Protein AF-A0A355TW54-F1 (afdb_monomer_lite)

Sequence (332 aa):
MMNGQALDLFGAGRYTLETQNIPKIGKALSRATDGQTPFHCEVYFINKTEQMAIKWGTDSKVQFMEPTYNFPISIGASGEMSLRAEDSRRLLLKLVGTENFLDQENLTRYFRAFLMTKVKSYLAQVIREQKISIFEIDERLNEISSALLKMLQPDFADYGIALERFFITTIVKPDGEASYEKFKSLHFRQYADIAEAKLRQQTAVIDAETLAQRTVIESQAMATKRAKEGYTYQQERGFDVAQDVAQNEAVGQFTNMGVGFGTMAGVGGAVGGVVGSAVNNAFESVNNQPQQADDMAVFKAKIDKLTMMKEAGMLTDEEFNNLKTQLLASIL

Structure (mmCIF, N/CA/C/O backbone):
data_AF-A0A355TW54-F1
#
_entry.id   AF-A0A355TW54-F1
#
loop_
_atom_site.group_PDB
_atom_site.id
_atom_site.type_symbol
_atom_site.label_atom_id
_atom_site.label_alt_id
_atom_site.label_comp_id
_atom_site.label_asym_id
_atom_site.label_entity_id
_atom_site.label_seq_id
_atom_site.pdbx_PDB_ins_code
_atom_site.Cartn_x
_atom_site.Cartn_y
_atom_site.Cartn_z
_atom_site.occupancy
_atom_site.B_iso_or_equiv
_atom_site.auth_seq_id
_atom_site.auth_comp_id
_atom_site.auth_asym_id
_atom_site.auth_atom_id
_atom_site.pdbx_PDB_model_num
ATOM 1 N N . MET A 1 1 ? 27.202 0.292 -32.270 1.00 44.03 1 MET A N 1
ATOM 2 C CA . MET A 1 1 ? 26.351 -0.489 -33.221 1.00 44.03 1 MET A CA 1
ATOM 3 C C . MET A 1 1 ? 26.406 0.074 -34.652 1.00 44.03 1 MET A C 1
ATOM 5 O O . MET A 1 1 ? 25.951 1.191 -34.841 1.00 44.03 1 MET A O 1
ATOM 9 N N . MET A 1 2 ? 26.889 -0.660 -35.669 1.00 34.94 2 MET A N 1
ATOM 10 C CA . MET A 1 2 ? 26.844 -0.181 -37.077 1.00 34.94 2 MET A CA 1
ATOM 11 C C . MET A 1 2 ? 25.633 -0.689 -37.893 1.00 34.94 2 MET A C 1
ATOM 13 O O . MET A 1 2 ? 25.332 -0.110 -38.925 1.00 34.94 2 MET A O 1
ATOM 17 N N . ASN A 1 3 ? 24.883 -1.685 -37.389 1.00 44.22 3 ASN A N 1
ATOM 18 C CA . ASN A 1 3 ? 23.620 -2.178 -37.981 1.00 44.22 3 ASN A CA 1
ATOM 19 C C . ASN A 1 3 ? 22.458 -2.292 -36.959 1.00 44.22 3 ASN A C 1
ATOM 21 O O . ASN A 1 3 ? 21.464 -2.960 -37.225 1.00 44.22 3 ASN A O 1
ATOM 25 N N . GLY A 1 4 ? 22.586 -1.697 -35.765 1.00 52.38 4 GLY A N 1
ATOM 26 C CA . GLY A 1 4 ? 21.508 -1.626 -34.758 1.00 52.38 4 GLY A CA 1
ATOM 27 C C . GLY A 1 4 ? 21.033 -2.950 -34.127 1.00 52.38 4 GLY A C 1
ATOM 28 O O . GLY A 1 4 ? 20.044 -2.944 -33.402 1.00 52.38 4 GLY A O 1
ATOM 29 N N . GLN A 1 5 ? 21.695 -4.083 -34.385 1.00 58.78 5 GLN A N 1
ATOM 30 C CA . GLN A 1 5 ? 21.277 -5.399 -33.883 1.00 58.78 5 GLN A CA 1
ATOM 31 C C . GLN A 1 5 ? 22.215 -5.912 -32.782 1.00 58.78 5 GLN A C 1
ATOM 33 O O . GLN A 1 5 ? 23.436 -5.915 -32.943 1.00 58.78 5 GLN A O 1
ATOM 38 N N . ALA A 1 6 ? 21.641 -6.374 -31.666 1.00 62.34 6 ALA A N 1
ATOM 39 C CA . ALA A 1 6 ? 22.373 -7.061 -30.603 1.00 62.34 6 ALA A CA 1
ATOM 40 C C . ALA A 1 6 ? 22.702 -8.495 -31.049 1.00 62.34 6 ALA A C 1
ATOM 42 O O . ALA A 1 6 ? 21.845 -9.375 -30.947 1.00 62.34 6 ALA A O 1
ATOM 43 N N . LEU A 1 7 ? 23.921 -8.707 -31.553 1.00 62.59 7 LEU A N 1
ATOM 44 C CA . LEU A 1 7 ? 24.323 -9.943 -32.233 1.00 62.59 7 LEU A CA 1
ATOM 45 C C . LEU A 1 7 ? 24.290 -11.165 -31.296 1.00 62.59 7 LEU A C 1
ATOM 47 O O . LEU A 1 7 ? 23.535 -12.098 -31.551 1.00 62.59 7 LEU A O 1
ATOM 51 N N . ASP A 1 8 ? 24.978 -11.099 -30.151 1.00 67.00 8 ASP A N 1
ATOM 52 C CA . ASP A 1 8 ? 25.179 -12.254 -29.267 1.00 67.00 8 ASP A CA 1
ATOM 53 C C . ASP A 1 8 ? 24.867 -11.941 -27.796 1.00 67.00 8 ASP A C 1
ATOM 55 O O . ASP A 1 8 ? 25.122 -10.840 -27.305 1.00 67.00 8 ASP A O 1
ATOM 59 N N . LEU A 1 9 ? 24.301 -12.923 -27.084 1.00 71.81 9 LEU A N 1
ATOM 60 C CA . LEU A 1 9 ? 24.101 -12.892 -25.634 1.00 71.81 9 LEU A CA 1
ATOM 61 C C . LEU A 1 9 ? 24.886 -14.047 -25.016 1.00 71.81 9 LEU A C 1
ATOM 63 O O . LEU A 1 9 ? 24.563 -15.215 -25.226 1.00 71.81 9 LEU A O 1
ATOM 67 N N . PHE A 1 10 ? 25.922 -13.704 -24.259 1.00 69.62 10 PHE A N 1
ATOM 68 C CA . PHE A 1 10 ? 26.799 -14.671 -23.614 1.00 69.62 10 PHE A CA 1
ATOM 69 C C . PHE A 1 10 ? 26.356 -14.911 -22.165 1.00 69.62 10 PHE A C 1
ATOM 71 O O . PHE A 1 10 ? 26.054 -13.967 -21.434 1.00 69.62 10 PHE A O 1
ATOM 78 N N . GLY A 1 11 ? 26.279 -16.182 -21.765 1.00 66.88 11 GLY A N 1
ATOM 79 C CA . GLY A 1 11 ? 25.990 -16.597 -20.389 1.00 66.88 11 GLY A CA 1
ATOM 80 C C . GLY A 1 11 ? 27.220 -16.493 -19.481 1.00 66.88 11 GLY A C 1
ATOM 81 O O . GLY A 1 11 ? 28.156 -15.752 -19.761 1.00 66.88 11 GLY A O 1
ATOM 82 N N . ALA A 1 12 ? 27.247 -17.240 -18.376 1.00 69.12 12 ALA A N 1
ATOM 83 C CA . ALA A 1 12 ? 28.451 -17.330 -17.550 1.00 69.12 12 ALA A CA 1
ATOM 84 C C . ALA A 1 12 ? 29.515 -18.194 -18.251 1.00 69.12 12 ALA A C 1
ATOM 86 O O . ALA A 1 12 ? 29.247 -19.342 -18.601 1.00 69.12 12 ALA A O 1
ATOM 87 N N . GLY A 1 13 ? 30.728 -17.670 -18.435 1.00 61.22 13 GLY A N 1
ATOM 88 C CA . GLY A 1 13 ? 31.812 -18.418 -19.070 1.00 61.22 13 GLY A CA 1
ATOM 89 C C . GLY A 1 13 ? 32.884 -17.535 -19.697 1.00 61.22 13 GLY A C 1
ATOM 90 O O . GLY A 1 13 ? 32.824 -16.308 -19.638 1.00 61.22 13 GLY A O 1
ATOM 91 N N . ARG A 1 14 ? 33.889 -18.178 -20.296 1.00 65.25 14 ARG A N 1
ATOM 92 C CA . ARG A 1 14 ? 34.875 -17.505 -21.148 1.00 65.25 14 ARG A CA 1
ATOM 93 C C . ARG A 1 14 ? 34.395 -17.579 -22.588 1.00 65.25 14 ARG A C 1
ATOM 95 O O . ARG A 1 14 ? 34.113 -18.670 -23.074 1.00 65.25 14 ARG A O 1
ATOM 102 N N . TYR A 1 15 ? 34.355 -16.436 -23.256 1.00 64.06 15 TYR A N 1
ATOM 103 C CA . TYR A 1 15 ? 33.940 -16.331 -24.648 1.00 64.06 15 TYR A CA 1
ATOM 104 C C . TYR A 1 15 ? 35.030 -15.628 -25.446 1.00 64.06 15 TYR A C 1
ATOM 106 O O . TYR A 1 15 ? 35.614 -14.649 -24.980 1.00 64.06 15 TYR A O 1
ATOM 114 N N . THR A 1 16 ? 35.307 -16.142 -26.640 1.00 62.28 16 THR A N 1
ATOM 115 C CA . THR A 1 16 ? 36.204 -15.503 -27.603 1.00 62.28 16 THR A CA 1
ATOM 116 C C . THR A 1 16 ? 35.349 -14.677 -28.552 1.00 62.28 16 THR A C 1
ATOM 118 O O . THR A 1 16 ? 34.426 -15.202 -29.167 1.00 62.28 16 THR A O 1
ATOM 121 N N . LEU A 1 17 ? 35.638 -13.380 -28.648 1.00 58.59 17 LEU A N 1
ATOM 122 C CA . LEU A 1 17 ? 34.924 -12.474 -29.542 1.00 58.59 17 LEU A CA 1
ATOM 123 C C . LEU A 1 17 ? 35.463 -12.635 -30.965 1.00 58.59 17 LEU A C 1
ATOM 125 O O . LEU A 1 17 ? 36.550 -12.151 -31.287 1.00 58.59 17 LEU A O 1
ATOM 129 N N . GLU A 1 18 ? 34.700 -13.307 -31.821 1.00 55.84 18 GLU A N 1
ATOM 130 C CA . GLU A 1 18 ? 34.982 -13.364 -33.253 1.00 55.84 18 GLU A CA 1
ATOM 131 C C . GLU A 1 18 ? 34.345 -12.154 -33.938 1.00 55.84 18 GLU A C 1
ATOM 133 O O . GLU A 1 18 ? 33.140 -12.084 -34.165 1.00 55.84 18 GLU A O 1
ATOM 138 N N . THR A 1 19 ? 35.163 -11.153 -34.256 1.00 57.50 19 THR A N 1
ATOM 139 C CA . THR A 1 19 ? 34.727 -10.050 -35.120 1.00 57.50 19 THR A CA 1
ATOM 140 C C . THR A 1 19 ? 34.912 -10.465 -36.580 1.00 57.50 19 THR A C 1
ATOM 142 O O . THR A 1 19 ? 35.875 -11.158 -36.906 1.00 57.50 19 THR A O 1
ATOM 145 N N . GLN A 1 20 ? 34.064 -9.991 -37.503 1.00 54.09 20 GLN A N 1
ATOM 146 C CA . GLN A 1 20 ? 34.267 -10.170 -38.958 1.00 54.09 20 GLN A CA 1
ATOM 147 C C . GLN A 1 20 ? 35.483 -9.387 -39.502 1.00 54.09 20 GLN A C 1
ATOM 149 O O . GLN A 1 20 ? 35.579 -9.074 -40.690 1.00 54.09 20 GLN A O 1
ATOM 154 N N . ASN A 1 21 ? 36.435 -9.045 -38.638 1.00 47.72 21 ASN A N 1
ATOM 155 C CA . ASN A 1 21 ? 37.629 -8.316 -38.995 1.00 47.72 21 ASN A CA 1
ATOM 156 C C . ASN A 1 21 ? 38.633 -9.296 -39.622 1.00 47.72 21 ASN A C 1
ATOM 158 O O . ASN A 1 21 ? 39.521 -9.830 -38.962 1.00 47.72 21 ASN A O 1
ATOM 162 N N . ILE A 1 22 ? 38.459 -9.580 -40.916 1.00 52.47 22 ILE A N 1
ATOM 163 C CA . ILE A 1 22 ? 39.349 -10.461 -41.680 1.00 52.47 22 ILE A CA 1
ATOM 164 C C . ILE A 1 22 ? 40.758 -9.830 -41.685 1.00 52.47 22 ILE A C 1
ATOM 166 O O . ILE A 1 22 ? 40.938 -8.780 -42.309 1.00 52.47 22 ILE A O 1
ATOM 170 N N . PRO A 1 23 ? 41.794 -10.449 -41.080 1.00 48.59 23 PRO A N 1
ATOM 171 C CA . PRO A 1 23 ? 43.082 -9.794 -40.794 1.00 48.59 23 PRO A CA 1
ATOM 172 C C . PRO A 1 23 ? 43.832 -9.229 -42.012 1.00 48.59 23 PRO A C 1
ATOM 174 O O . PRO A 1 23 ? 44.657 -8.324 -41.877 1.00 48.59 23 PRO A O 1
ATOM 177 N N . LYS A 1 24 ? 43.569 -9.765 -43.212 1.00 51.06 24 LYS A N 1
ATOM 178 C CA . LYS A 1 24 ? 44.191 -9.320 -44.470 1.00 51.06 24 LYS A CA 1
ATOM 179 C C . LYS A 1 24 ? 43.360 -8.286 -45.242 1.00 51.06 24 LYS A C 1
ATOM 181 O O . LYS A 1 24 ? 43.950 -7.438 -45.900 1.00 51.06 24 LYS A O 1
ATOM 186 N N . ILE A 1 25 ? 42.029 -8.307 -45.130 1.00 53.97 25 ILE A N 1
ATOM 187 C CA . ILE A 1 25 ? 41.133 -7.331 -45.782 1.00 53.97 25 ILE A CA 1
ATOM 188 C C . ILE A 1 25 ? 40.986 -6.081 -44.903 1.00 53.97 25 ILE A C 1
ATOM 190 O O . ILE A 1 25 ? 41.010 -4.965 -45.415 1.00 53.97 25 ILE A O 1
ATOM 194 N N . GLY A 1 26 ? 40.972 -6.249 -43.576 1.00 51.69 26 GLY A N 1
ATOM 195 C CA . GLY A 1 26 ? 40.942 -5.155 -42.606 1.00 51.69 26 GLY A CA 1
ATOM 196 C C . GLY A 1 26 ? 42.125 -4.193 -42.741 1.00 51.69 26 GLY A C 1
ATOM 197 O O . GLY A 1 26 ? 41.915 -2.993 -42.665 1.00 51.69 26 GLY A O 1
ATOM 198 N N . LYS A 1 27 ? 43.340 -4.682 -43.048 1.00 53.47 27 LYS A N 1
ATOM 199 C CA . LYS A 1 27 ? 44.525 -3.829 -43.303 1.00 53.47 27 LYS A CA 1
ATOM 200 C C . LYS A 1 27 ? 44.454 -3.031 -44.610 1.00 53.47 27 LYS A C 1
ATOM 202 O O . LYS A 1 27 ? 45.046 -1.958 -44.703 1.00 53.47 27 LYS A O 1
ATOM 207 N N . ALA A 1 28 ? 43.786 -3.564 -45.634 1.00 54.75 28 ALA A N 1
ATOM 208 C CA . ALA A 1 28 ? 43.586 -2.862 -46.901 1.00 54.75 28 ALA A CA 1
ATOM 209 C C . ALA A 1 28 ? 42.485 -1.798 -46.766 1.00 54.75 28 ALA A C 1
ATOM 211 O O . ALA A 1 28 ? 42.642 -0.684 -47.260 1.00 54.75 28 ALA A O 1
ATOM 212 N N . LEU A 1 29 ? 41.416 -2.119 -46.031 1.00 51.59 29 LEU A N 1
ATOM 213 C CA . LEU A 1 29 ? 40.285 -1.227 -45.790 1.00 51.59 29 LEU A CA 1
ATOM 214 C C . LEU A 1 29 ? 40.626 -0.123 -44.772 1.00 51.59 29 LEU A C 1
ATOM 216 O O . LEU A 1 29 ? 40.296 1.032 -45.011 1.00 51.59 29 LEU A O 1
ATOM 220 N N . SER A 1 30 ? 41.405 -0.426 -43.724 1.00 52.09 30 SER A N 1
ATOM 221 C CA . SER A 1 30 ? 41.879 0.559 -42.735 1.00 52.09 30 SER A CA 1
ATOM 222 C C . SER A 1 30 ? 42.800 1.626 -43.330 1.00 52.09 30 SER A C 1
ATOM 224 O O . SER A 1 30 ? 42.955 2.695 -42.755 1.00 52.09 30 SER A O 1
ATOM 226 N N . ARG A 1 31 ? 43.437 1.352 -44.475 1.00 57.16 31 ARG A N 1
ATOM 227 C CA . ARG A 1 31 ? 44.267 2.326 -45.201 1.00 57.16 31 ARG A CA 1
ATOM 228 C C . ARG A 1 31 ? 43.427 3.307 -46.026 1.00 57.16 31 ARG A C 1
ATOM 230 O O . ARG A 1 31 ? 43.904 4.393 -46.324 1.00 57.16 31 ARG A O 1
ATOM 237 N N . ALA A 1 32 ? 42.198 2.923 -46.379 1.00 58.47 32 ALA A N 1
ATOM 238 C CA . ALA A 1 32 ? 41.218 3.779 -47.045 1.00 58.47 32 ALA A CA 1
ATOM 239 C C . ALA A 1 32 ? 40.360 4.583 -46.045 1.00 58.47 32 ALA A C 1
ATOM 241 O O . ALA A 1 32 ? 39.813 5.616 -46.415 1.00 58.47 32 ALA A O 1
ATOM 242 N N . THR A 1 33 ? 40.276 4.141 -44.784 1.00 54.72 33 THR A N 1
ATOM 243 C CA . THR A 1 33 ? 39.552 4.804 -43.679 1.00 54.72 33 THR A CA 1
ATOM 244 C C . THR A 1 33 ? 40.477 5.421 -42.619 1.00 54.72 33 THR A C 1
ATOM 246 O O . THR A 1 33 ? 40.155 5.406 -41.433 1.00 54.72 33 THR A O 1
ATOM 249 N N . ASP A 1 34 ? 41.640 5.934 -43.034 1.00 55.16 34 ASP A N 1
ATOM 250 C CA . ASP A 1 34 ? 42.580 6.703 -42.193 1.00 55.16 34 ASP A CA 1
ATOM 251 C C . ASP A 1 34 ? 42.915 6.054 -40.826 1.00 55.16 34 ASP A C 1
ATOM 253 O O . ASP A 1 34 ? 42.956 6.692 -39.777 1.00 55.16 34 ASP A O 1
ATOM 257 N N . GLY A 1 35 ? 43.118 4.733 -40.814 1.00 55.09 35 GLY A N 1
ATOM 258 C CA . GLY A 1 35 ? 43.555 3.975 -39.636 1.00 55.09 35 GLY A CA 1
ATOM 259 C C . GLY A 1 35 ? 42.450 3.513 -38.679 1.00 55.09 35 GLY A C 1
ATOM 260 O O . GLY A 1 35 ? 42.753 2.782 -37.737 1.00 55.09 35 GLY A O 1
ATOM 261 N N . GLN A 1 36 ? 41.180 3.854 -38.915 1.00 52.25 36 GLN A N 1
ATOM 262 C CA . GLN A 1 36 ? 40.051 3.402 -38.090 1.00 52.25 36 GLN A CA 1
ATOM 263 C C . GLN A 1 36 ? 39.527 2.042 -38.584 1.00 52.25 36 GLN A C 1
ATOM 265 O O . GLN A 1 36 ? 39.213 1.869 -39.767 1.00 52.25 36 GLN A O 1
ATOM 270 N N . THR A 1 37 ? 39.440 1.053 -37.686 1.00 52.91 37 THR A N 1
ATOM 271 C CA . THR A 1 37 ? 38.846 -0.260 -37.982 1.00 52.91 37 THR A CA 1
ATOM 272 C C . THR A 1 37 ? 37.336 -0.124 -38.209 1.00 52.91 37 THR A C 1
ATOM 274 O O . THR A 1 37 ? 36.650 0.386 -37.327 1.00 52.91 37 THR A O 1
ATOM 277 N N . PRO A 1 38 ? 36.781 -0.630 -39.324 1.00 56.16 38 PRO A N 1
ATOM 278 C CA . PRO A 1 38 ? 35.381 -0.397 -39.700 1.00 56.16 38 PRO A CA 1
ATOM 279 C C . PRO A 1 38 ? 34.350 -1.174 -38.863 1.00 56.16 38 PRO A C 1
ATOM 281 O O . PRO A 1 38 ? 33.155 -0.960 -39.025 1.00 56.16 38 PRO A O 1
ATOM 284 N N . PHE A 1 39 ? 34.781 -2.072 -37.971 1.00 58.66 39 PHE A N 1
ATOM 285 C CA . PHE A 1 39 ? 33.893 -2.882 -37.135 1.00 58.66 39 PHE A CA 1
ATOM 286 C C . PHE A 1 39 ? 34.069 -2.519 -35.658 1.00 58.66 39 PHE A C 1
ATOM 288 O O . PHE A 1 39 ? 34.996 -2.992 -35.002 1.00 58.66 39 PHE A O 1
ATOM 295 N N . HIS A 1 40 ? 33.173 -1.676 -35.139 1.00 62.06 40 HIS A N 1
ATOM 296 C CA . HIS A 1 40 ? 33.124 -1.306 -33.720 1.00 62.06 40 HIS A CA 1
ATOM 297 C C . HIS A 1 40 ? 32.396 -2.385 -32.907 1.00 62.06 40 HIS A C 1
ATOM 299 O O . HIS A 1 40 ? 31.249 -2.722 -33.215 1.00 62.06 40 HIS A O 1
ATOM 305 N N . CYS A 1 41 ? 33.059 -2.930 -31.885 1.00 67.88 41 CYS A N 1
ATOM 306 C CA . CYS A 1 41 ? 32.510 -3.930 -30.968 1.00 67.88 41 CYS A CA 1
ATOM 307 C C . CYS A 1 41 ? 32.430 -3.332 -29.560 1.00 67.88 41 CYS A C 1
ATOM 309 O O . CYS A 1 41 ? 33.419 -2.809 -29.052 1.00 67.88 41 CYS A O 1
ATOM 311 N N . GLU A 1 42 ? 31.256 -3.423 -28.940 1.00 74.06 42 GLU A N 1
ATOM 312 C CA . GLU A 1 42 ? 30.995 -2.942 -27.583 1.00 74.06 42 GLU A CA 1
ATOM 313 C C . GLU A 1 42 ? 30.617 -4.138 -26.712 1.00 74.06 42 GLU A C 1
ATOM 315 O O . GLU A 1 42 ? 29.771 -4.950 -27.091 1.00 74.06 42 GLU A O 1
ATOM 320 N N . VAL A 1 43 ? 31.257 -4.252 -25.549 1.00 77.81 43 VAL A N 1
ATOM 321 C CA . VAL A 1 43 ? 30.967 -5.298 -24.566 1.00 77.81 43 VAL A CA 1
ATOM 322 C C . VAL A 1 43 ? 30.308 -4.643 -23.365 1.00 77.81 43 VAL A C 1
ATOM 324 O O . VAL A 1 43 ? 30.894 -3.767 -22.733 1.00 77.81 43 VAL A O 1
ATOM 327 N N . TYR A 1 44 ? 29.102 -5.097 -23.035 1.00 80.75 44 TYR A N 1
ATOM 328 C CA . TYR A 1 44 ? 28.364 -4.632 -21.867 1.00 80.75 44 TYR A CA 1
ATOM 329 C C . TYR A 1 44 ? 28.394 -5.699 -20.778 1.00 80.75 44 TYR A C 1
ATOM 331 O O . TYR A 1 44 ? 27.990 -6.842 -20.998 1.00 80.75 44 TYR A O 1
ATOM 339 N N . PHE A 1 45 ? 28.829 -5.309 -19.584 1.00 84.31 45 PHE A N 1
ATOM 340 C CA . PHE A 1 45 ? 28.711 -6.132 -18.387 1.00 84.31 45 PHE A CA 1
ATOM 341 C C . PHE A 1 45 ? 27.431 -5.749 -17.656 1.00 84.31 45 PHE A C 1
ATOM 343 O O . PHE A 1 45 ? 27.233 -4.588 -17.309 1.00 84.31 45 PHE A O 1
ATOM 350 N N . ILE A 1 46 ? 26.554 -6.726 -17.431 1.00 86.88 46 ILE A N 1
ATOM 351 C CA . ILE A 1 46 ? 25.265 -6.494 -16.778 1.00 86.88 46 ILE A CA 1
ATOM 352 C C . ILE A 1 46 ? 25.278 -7.187 -15.432 1.00 86.88 46 ILE A C 1
ATOM 354 O O . ILE A 1 46 ? 25.417 -8.409 -15.347 1.00 86.88 46 ILE A O 1
ATOM 358 N N . ASN A 1 47 ? 25.099 -6.395 -14.380 1.00 88.44 47 ASN A N 1
ATOM 359 C CA . ASN A 1 47 ? 24.935 -6.936 -13.049 1.00 88.44 47 ASN A CA 1
ATOM 360 C C . ASN A 1 47 ? 23.550 -7.595 -12.915 1.00 88.44 47 ASN A C 1
ATOM 362 O O . ASN A 1 47 ? 22.518 -6.950 -13.098 1.00 88.44 47 ASN A O 1
ATOM 366 N N . LYS A 1 48 ? 23.544 -8.891 -12.596 1.00 88.81 48 LYS A N 1
ATOM 367 C CA . LYS A 1 48 ? 22.339 -9.697 -12.362 1.00 88.81 48 LYS A CA 1
ATOM 368 C C . LYS A 1 48 ? 21.938 -9.775 -10.888 1.00 88.81 48 LYS A C 1
ATOM 370 O O . LYS A 1 48 ? 20.960 -10.448 -10.585 1.00 88.81 48 LYS A O 1
ATOM 375 N N . THR A 1 49 ? 22.662 -9.133 -9.971 1.00 90.94 49 THR A N 1
ATOM 376 C CA . THR A 1 49 ? 22.278 -9.101 -8.554 1.00 90.94 49 THR A CA 1
ATOM 377 C C . THR A 1 49 ? 21.059 -8.207 -8.344 1.00 90.94 49 THR A C 1
ATOM 379 O O . THR A 1 49 ? 20.941 -7.150 -8.968 1.00 90.94 49 THR A O 1
ATOM 382 N N . GLU A 1 50 ? 20.174 -8.610 -7.433 1.00 93.44 50 GLU A N 1
ATOM 383 C CA . GLU A 1 50 ? 19.065 -7.772 -6.972 1.00 93.44 50 GLU A CA 1
ATOM 384 C C . GLU A 1 50 ? 19.614 -6.485 -6.341 1.00 93.44 50 GLU A C 1
ATOM 386 O O . GLU A 1 50 ? 20.454 -6.525 -5.441 1.00 93.44 50 GLU A O 1
ATOM 391 N N . GLN A 1 51 ? 19.157 -5.340 -6.840 1.00 92.69 51 GLN A N 1
ATOM 392 C CA . GLN A 1 51 ? 19.411 -4.029 -6.258 1.00 92.69 51 GLN A CA 1
ATOM 393 C C . GLN A 1 51 ? 18.279 -3.728 -5.281 1.00 92.69 51 GLN A C 1
ATOM 395 O O . GLN A 1 51 ? 17.145 -3.493 -5.698 1.00 92.69 51 GLN A O 1
ATOM 400 N N . MET A 1 52 ? 18.588 -3.773 -3.988 1.00 92.00 52 MET A N 1
ATOM 401 C CA . MET A 1 52 ? 17.615 -3.585 -2.911 1.00 92.00 52 MET A CA 1
ATOM 402 C C . MET A 1 52 ? 17.486 -2.109 -2.502 1.00 92.00 52 MET A C 1
ATOM 404 O O . MET A 1 52 ? 18.346 -1.286 -2.819 1.00 92.00 52 MET A O 1
ATOM 408 N N . ALA A 1 53 ? 16.426 -1.799 -1.748 1.00 91.00 53 ALA A N 1
ATOM 409 C CA . ALA A 1 53 ? 16.209 -0.508 -1.083 1.00 91.00 53 ALA A CA 1
ATOM 410 C C . ALA A 1 53 ? 16.199 0.717 -2.026 1.00 91.00 53 ALA A C 1
ATOM 412 O O . ALA A 1 53 ? 16.627 1.814 -1.657 1.00 91.00 53 ALA A O 1
ATOM 413 N N . ILE A 1 54 ? 15.688 0.558 -3.254 1.00 95.25 54 ILE A N 1
ATOM 414 C CA . ILE A 1 54 ? 15.469 1.688 -4.163 1.00 95.25 54 ILE A CA 1
ATOM 415 C C . ILE A 1 54 ? 14.228 2.443 -3.697 1.00 95.25 54 ILE A C 1
ATOM 417 O O . ILE A 1 54 ? 13.108 1.939 -3.787 1.00 95.25 54 ILE A O 1
ATOM 421 N N . LYS A 1 55 ? 14.417 3.667 -3.212 1.00 95.31 55 LYS A N 1
ATOM 422 C CA . LYS A 1 55 ? 13.318 4.514 -2.742 1.00 95.31 55 LYS A CA 1
ATOM 423 C C . LYS A 1 55 ? 12.485 5.043 -3.904 1.00 95.31 55 LYS A C 1
ATOM 425 O O . LYS A 1 55 ? 13.020 5.475 -4.925 1.00 95.31 55 LYS A O 1
ATOM 430 N N . TRP A 1 56 ? 11.174 5.087 -3.710 1.00 95.81 56 TRP A N 1
ATOM 431 C CA . TRP A 1 56 ? 10.229 5.705 -4.631 1.00 95.81 56 TRP A CA 1
ATOM 432 C C . TRP A 1 56 ? 9.188 6.526 -3.863 1.00 95.81 56 TRP A C 1
ATOM 434 O O . TRP A 1 56 ? 8.924 6.310 -2.680 1.00 95.81 56 TRP A O 1
ATOM 444 N N . GLY A 1 57 ? 8.583 7.492 -4.545 1.00 95.38 57 GLY A N 1
ATOM 445 C CA . GLY A 1 57 ? 7.483 8.280 -4.004 1.00 95.38 57 GLY A CA 1
ATOM 446 C C . GLY A 1 57 ? 6.735 8.995 -5.112 1.00 95.38 57 GLY A C 1
ATOM 447 O O . GLY A 1 57 ? 7.313 9.291 -6.157 1.00 95.38 57 GLY A O 1
ATOM 448 N N . THR A 1 58 ? 5.448 9.246 -4.908 1.00 95.81 58 THR A N 1
ATOM 449 C CA . THR A 1 58 ? 4.638 10.049 -5.824 1.00 95.81 58 THR A CA 1
ATOM 450 C C . THR A 1 58 ? 5.064 11.515 -5.751 1.00 95.81 58 THR A C 1
ATOM 452 O O . THR A 1 58 ? 5.229 12.060 -4.663 1.00 95.81 58 THR A O 1
ATOM 455 N N . ASP A 1 59 ? 5.204 12.170 -6.902 1.00 92.31 59 ASP A N 1
ATOM 456 C CA . ASP A 1 59 ? 5.499 13.609 -7.014 1.00 92.31 59 ASP A CA 1
ATOM 457 C C . ASP A 1 59 ? 4.341 14.519 -6.572 1.00 92.31 59 ASP A C 1
ATOM 459 O O . ASP A 1 59 ? 4.535 15.691 -6.266 1.00 92.31 59 ASP A O 1
ATOM 463 N N . SER A 1 60 ? 3.128 13.978 -6.571 1.00 93.69 60 SER A N 1
ATOM 464 C CA . SER A 1 60 ? 1.872 14.673 -6.322 1.00 93.69 60 SER A CA 1
ATOM 465 C C . SER A 1 60 ? 0.862 13.704 -5.719 1.00 93.69 60 SER A C 1
ATOM 467 O O . SER A 1 60 ? 0.983 12.485 -5.869 1.00 93.69 60 SER A O 1
ATOM 469 N N . LYS A 1 61 ? -0.144 14.250 -5.034 1.00 95.06 61 LYS A N 1
ATOM 470 C CA . LYS A 1 61 ? -1.256 13.454 -4.515 1.00 95.06 61 LYS A CA 1
ATOM 471 C C . LYS A 1 61 ? -2.170 13.014 -5.666 1.00 95.06 61 LYS A C 1
ATOM 473 O O . LYS A 1 61 ? -2.414 13.785 -6.592 1.00 95.06 61 LYS A O 1
ATOM 478 N N . VAL A 1 62 ? -2.697 11.795 -5.596 1.00 94.75 62 VAL A N 1
ATOM 479 C CA . VAL A 1 62 ? -3.770 11.313 -6.469 1.00 94.75 62 VAL A CA 1
ATOM 480 C C . VAL A 1 62 ? -5.119 11.576 -5.813 1.00 94.75 62 VAL A C 1
ATOM 482 O O . VAL A 1 62 ? -5.317 11.225 -4.651 1.00 94.75 62 VAL A O 1
ATOM 485 N N . GLN A 1 63 ? -6.036 12.189 -6.564 1.00 94.31 63 GLN A N 1
ATOM 486 C CA . GLN A 1 63 ? -7.404 12.436 -6.122 1.00 94.31 63 GLN A CA 1
ATOM 487 C C . GLN A 1 63 ? -8.321 11.280 -6.534 1.00 94.31 63 GLN A C 1
ATOM 489 O O . GLN A 1 63 ? -8.330 10.871 -7.696 1.00 94.31 63 GLN A O 1
ATOM 494 N N . PHE A 1 64 ? -9.117 10.769 -5.600 1.00 94.50 64 PHE A N 1
ATOM 495 C CA . PHE A 1 64 ? -10.158 9.774 -5.857 1.00 94.50 64 PHE A CA 1
ATOM 496 C C . PHE A 1 64 ? -11.311 9.923 -4.856 1.00 94.50 64 PHE A C 1
ATOM 498 O O . PHE A 1 64 ? -11.237 10.714 -3.918 1.00 94.50 64 PHE A O 1
ATOM 505 N N . MET A 1 65 ? -12.400 9.187 -5.079 1.00 95.00 65 MET A N 1
ATOM 506 C CA . MET A 1 65 ? -13.524 9.125 -4.141 1.00 95.00 65 MET A CA 1
ATOM 507 C C . MET A 1 65 ? -13.266 8.037 -3.104 1.00 95.00 65 MET A C 1
ATOM 509 O O . MET A 1 65 ? -13.106 6.872 -3.470 1.00 95.00 65 MET A O 1
ATOM 513 N N . GLU A 1 66 ? -13.217 8.413 -1.830 1.00 95.62 66 GLU A N 1
ATOM 514 C CA . GLU A 1 66 ? -13.036 7.471 -0.729 1.00 95.62 66 GLU A CA 1
ATOM 515 C C . GLU A 1 66 ? -14.214 6.471 -0.700 1.00 95.62 66 GLU A C 1
ATOM 517 O O . GLU A 1 66 ? -15.370 6.896 -0.753 1.00 95.62 66 GLU A O 1
ATOM 522 N N . PRO A 1 67 ? -13.957 5.149 -0.686 1.00 95.50 67 PRO A N 1
ATOM 523 C CA . PRO A 1 67 ? -14.987 4.144 -0.956 1.00 95.50 67 PRO A CA 1
ATOM 524 C C . PRO A 1 67 ? -16.039 3.968 0.151 1.00 95.50 67 PRO A C 1
ATOM 526 O O . PRO A 1 67 ? -17.111 3.434 -0.134 1.00 95.50 67 PRO A O 1
ATOM 529 N N . THR A 1 68 ? -15.758 4.382 1.387 1.00 93.06 68 THR A N 1
ATOM 530 C CA . THR A 1 68 ? -16.617 4.131 2.560 1.00 93.06 68 THR A CA 1
ATOM 531 C C . THR A 1 68 ? -17.640 5.247 2.775 1.00 93.06 68 THR A C 1
ATOM 533 O O . THR A 1 68 ? -18.831 5.003 2.955 1.00 93.06 68 THR A O 1
ATOM 536 N N . TYR A 1 69 ? -17.175 6.490 2.725 1.00 91.44 69 TYR A N 1
ATOM 537 C CA . TYR A 1 69 ? -17.900 7.723 3.017 1.00 91.44 69 TYR A CA 1
ATOM 538 C C . TYR A 1 69 ? -18.179 8.551 1.759 1.00 91.44 69 TYR A C 1
ATOM 540 O O . TYR A 1 69 ? -18.905 9.543 1.828 1.00 91.44 69 TYR A O 1
ATOM 548 N N . ASN A 1 70 ? -17.625 8.149 0.610 1.00 93.00 70 ASN A N 1
ATOM 549 C CA . ASN A 1 70 ? -17.894 8.721 -0.707 1.00 93.00 70 ASN A CA 1
ATOM 550 C C . ASN A 1 70 ? -17.636 10.236 -0.784 1.00 93.00 70 ASN A C 1
ATOM 552 O O . ASN A 1 70 ? -18.437 10.992 -1.338 1.00 93.00 70 ASN A O 1
ATOM 556 N N . PHE A 1 71 ? -16.501 10.681 -0.241 1.00 93.75 71 PHE A N 1
ATOM 557 C CA . PHE A 1 71 ? -16.012 12.054 -0.374 1.00 93.75 71 PHE A CA 1
ATOM 558 C C . PHE A 1 71 ? -14.707 12.096 -1.183 1.00 93.75 71 PHE A C 1
ATOM 560 O O . PHE A 1 71 ? -13.936 11.132 -1.161 1.00 93.75 71 PHE A O 1
ATOM 567 N N . PRO A 1 72 ? -14.436 13.194 -1.911 1.00 94.44 72 PRO A N 1
ATOM 568 C CA . PRO A 1 72 ? -13.195 13.332 -2.656 1.00 94.44 72 PRO A CA 1
ATOM 569 C C . PRO A 1 72 ? -12.023 13.520 -1.695 1.00 94.44 72 PRO A C 1
ATOM 571 O O . PRO A 1 72 ? -12.058 14.380 -0.814 1.00 94.44 72 PRO A O 1
ATOM 574 N N . ILE A 1 73 ? -10.964 12.748 -1.905 1.00 95.81 73 ILE A N 1
ATOM 575 C CA . ILE A 1 73 ? -9.745 12.796 -1.109 1.00 95.81 73 ILE A CA 1
ATOM 576 C C . ILE A 1 73 ? -8.518 12.749 -2.012 1.00 95.81 73 ILE A C 1
ATOM 578 O O . ILE A 1 73 ? -8.550 12.129 -3.074 1.00 95.81 73 ILE A O 1
ATOM 582 N N . SER A 1 74 ? -7.436 13.402 -1.587 1.00 95.50 74 SER A N 1
ATOM 583 C CA . SER A 1 74 ? -6.148 13.363 -2.279 1.00 95.50 74 SER A CA 1
ATOM 584 C C . SER A 1 74 ? -5.071 12.770 -1.376 1.00 95.50 74 SER A C 1
ATOM 586 O O . SER A 1 74 ? -4.817 13.307 -0.298 1.00 95.50 74 SER A O 1
ATOM 588 N N . ILE A 1 75 ? -4.402 11.700 -1.818 1.00 96.31 75 ILE A N 1
ATOM 589 C CA . ILE A 1 75 ? -3.321 11.053 -1.051 1.00 96.31 75 ILE A CA 1
ATOM 590 C C . ILE A 1 75 ? -2.048 10.898 -1.876 1.00 96.31 75 ILE A C 1
ATOM 592 O O . ILE A 1 75 ? -2.101 10.738 -3.093 1.00 96.31 75 ILE A O 1
ATOM 596 N N . GLY A 1 76 ? -0.899 10.915 -1.209 1.00 96.56 76 GLY A N 1
ATOM 597 C CA . GLY A 1 76 ? 0.384 10.511 -1.791 1.00 96.56 76 GLY A CA 1
ATOM 598 C C . GLY A 1 76 ? 0.828 9.152 -1.255 1.00 96.56 76 GLY A C 1
ATOM 599 O O . GLY A 1 76 ? 0.313 8.690 -0.239 1.00 96.56 76 GLY A O 1
ATOM 600 N N . ALA A 1 77 ? 1.808 8.531 -1.904 1.00 97.50 77 ALA A N 1
ATOM 601 C CA . ALA A 1 77 ? 2.415 7.293 -1.425 1.00 97.50 77 ALA A CA 1
ATOM 602 C C . ALA A 1 77 ? 3.928 7.292 -1.643 1.00 97.50 77 ALA A C 1
ATOM 604 O O . ALA A 1 77 ? 4.428 7.839 -2.629 1.00 97.50 77 ALA A O 1
ATOM 605 N N . SER A 1 78 ? 4.649 6.643 -0.738 1.00 97.44 78 SER A N 1
ATOM 606 C CA . SER A 1 78 ? 6.086 6.407 -0.855 1.00 97.44 78 SER A CA 1
ATOM 607 C C . SER A 1 78 ? 6.477 5.052 -0.291 1.00 97.44 78 SER A C 1
ATOM 609 O O . SER A 1 78 ? 5.764 4.478 0.537 1.00 97.44 78 SER A O 1
ATOM 611 N N . GLY A 1 79 ? 7.644 4.575 -0.704 1.00 97.31 79 GLY A N 1
ATOM 612 C CA . GLY A 1 79 ? 8.247 3.388 -0.130 1.00 97.31 79 GLY A CA 1
ATOM 613 C C . GLY A 1 79 ? 9.505 2.953 -0.854 1.00 97.31 79 GLY A C 1
ATOM 614 O O . GLY A 1 79 ? 10.294 3.784 -1.310 1.00 97.31 79 GLY A O 1
ATOM 615 N N . GLU A 1 80 ? 9.706 1.643 -0.923 1.00 97.00 80 GLU A N 1
ATOM 616 C CA . GLU A 1 80 ? 10.932 1.037 -1.433 1.00 97.00 80 GLU A CA 1
ATOM 617 C C . GLU A 1 80 ? 10.623 -0.097 -2.407 1.00 97.00 80 GLU A C 1
ATOM 619 O O . GLU A 1 80 ? 9.566 -0.726 -2.353 1.00 97.00 80 GLU A O 1
ATOM 624 N N . MET A 1 81 ? 11.544 -0.349 -3.328 1.00 96.44 81 MET A N 1
ATOM 625 C CA . MET A 1 81 ? 11.461 -1.445 -4.280 1.00 96.44 81 MET A CA 1
ATOM 626 C C . MET A 1 81 ? 12.819 -2.113 -4.479 1.00 96.44 81 MET A C 1
ATOM 628 O O . MET A 1 81 ? 13.869 -1.524 -4.209 1.00 96.44 81 MET A O 1
ATOM 632 N N . SER A 1 82 ? 12.773 -3.339 -4.986 1.00 95.88 82 SER A N 1
ATOM 633 C CA . SER A 1 82 ? 13.944 -4.081 -5.436 1.00 95.88 82 SER A CA 1
ATOM 634 C C . SER A 1 82 ? 13.841 -4.363 -6.926 1.00 95.88 82 SER A C 1
ATOM 636 O O . SER A 1 82 ? 12.810 -4.857 -7.391 1.00 95.88 82 SER A O 1
ATOM 638 N N . LEU A 1 83 ? 14.918 -4.097 -7.663 1.00 95.25 83 LEU A N 1
ATOM 639 C CA . LEU A 1 83 ? 14.991 -4.319 -9.106 1.00 95.25 83 LEU A CA 1
ATOM 640 C C . LEU A 1 83 ? 16.139 -5.264 -9.455 1.00 95.25 83 LEU A C 1
ATOM 642 O O . LEU A 1 83 ? 17.211 -5.208 -8.854 1.00 95.25 83 LEU A O 1
ATOM 646 N N . ARG A 1 84 ? 15.949 -6.092 -10.480 1.00 94.56 84 ARG A N 1
ATOM 647 C CA . ARG A 1 84 ? 16.995 -6.959 -11.030 1.00 94.56 84 ARG A CA 1
ATOM 648 C C . ARG A 1 84 ? 16.944 -6.947 -12.552 1.00 94.56 84 ARG A C 1
ATOM 650 O O . ARG A 1 84 ? 15.871 -6.935 -13.145 1.00 94.56 84 ARG A O 1
ATOM 657 N N . ALA A 1 85 ? 18.102 -6.955 -13.205 1.00 93.19 85 ALA A N 1
ATOM 658 C CA . ALA A 1 85 ? 18.152 -7.082 -14.657 1.00 93.19 85 ALA A CA 1
ATOM 659 C C . ALA A 1 85 ? 17.800 -8.523 -15.066 1.00 93.19 85 ALA A C 1
ATOM 661 O O . ALA A 1 85 ? 18.602 -9.432 -14.859 1.00 93.19 85 ALA A O 1
ATOM 662 N N . GLU A 1 86 ? 16.652 -8.742 -15.700 1.00 93.50 86 GLU A N 1
ATOM 663 C CA . GLU A 1 86 ? 16.185 -10.072 -16.117 1.00 93.50 86 GLU A CA 1
ATOM 664 C C . GLU A 1 86 ? 16.557 -10.334 -17.584 1.00 93.50 86 GLU A C 1
ATOM 666 O O . GLU A 1 86 ? 17.405 -11.182 -17.873 1.00 93.50 86 GLU A O 1
ATOM 671 N N . ASP A 1 87 ? 16.054 -9.508 -18.506 1.00 92.00 87 ASP A N 1
ATOM 672 C CA . ASP A 1 87 ? 16.375 -9.563 -19.937 1.00 92.00 87 ASP A CA 1
ATOM 673 C C . ASP A 1 87 ? 17.412 -8.488 -20.281 1.00 92.00 87 ASP A C 1
ATOM 675 O O . ASP A 1 87 ? 17.109 -7.318 -20.521 1.00 92.00 87 ASP A O 1
ATOM 679 N N . SER A 1 88 ? 18.669 -8.927 -20.316 1.00 88.44 88 SER A N 1
ATOM 680 C CA . SER A 1 88 ? 19.831 -8.096 -20.628 1.00 88.44 88 SER A CA 1
ATOM 681 C C . SER A 1 88 ? 19.740 -7.411 -21.990 1.00 88.44 88 SER A C 1
ATOM 683 O O . SER A 1 88 ? 20.120 -6.251 -22.128 1.00 88.44 88 SER A O 1
ATOM 685 N N . ARG A 1 89 ? 19.252 -8.123 -23.012 1.00 86.69 89 ARG A N 1
ATOM 686 C CA . ARG A 1 89 ? 19.191 -7.593 -24.378 1.00 86.69 89 ARG A CA 1
ATOM 687 C C . ARG A 1 89 ? 18.135 -6.499 -24.454 1.00 86.69 89 ARG A C 1
ATOM 689 O O . ARG A 1 89 ? 18.400 -5.431 -25.000 1.00 86.69 89 ARG A O 1
ATOM 696 N N . ARG A 1 90 ? 16.957 -6.748 -23.881 1.00 89.56 90 ARG A N 1
ATOM 697 C CA . ARG A 1 90 ? 15.859 -5.778 -23.835 1.00 89.56 90 ARG A CA 1
ATOM 698 C C . ARG A 1 90 ? 16.228 -4.535 -23.033 1.00 89.56 90 ARG A C 1
ATOM 700 O O . ARG A 1 90 ? 15.959 -3.434 -23.506 1.00 89.56 90 ARG A O 1
ATOM 707 N N . LEU A 1 91 ? 16.907 -4.710 -21.898 1.00 89.06 91 LEU A N 1
ATOM 708 C CA . LEU A 1 91 ? 17.422 -3.609 -21.085 1.00 89.06 91 LEU A CA 1
ATOM 709 C C . LEU A 1 91 ? 18.368 -2.704 -21.886 1.00 89.06 91 LEU A C 1
ATOM 711 O O . LEU A 1 91 ? 18.186 -1.488 -21.902 1.00 89.06 91 LEU A O 1
ATOM 715 N N . LEU A 1 92 ? 19.340 -3.282 -22.599 1.00 85.88 92 LEU A N 1
ATOM 716 C CA . LEU A 1 92 ? 20.280 -2.499 -23.408 1.00 85.88 92 LEU A CA 1
ATOM 717 C C . LEU A 1 92 ? 19.584 -1.774 -24.567 1.00 85.88 92 LEU A C 1
ATOM 719 O O . LEU A 1 92 ? 19.803 -0.580 -24.760 1.00 85.88 92 LEU A O 1
ATOM 723 N N . LEU A 1 93 ? 18.726 -2.478 -25.312 1.00 85.62 93 LEU A N 1
ATOM 724 C CA . LEU A 1 93 ? 18.069 -1.928 -26.501 1.00 85.62 93 LEU A CA 1
ATOM 725 C C . LEU A 1 93 ? 17.056 -0.827 -26.173 1.00 85.62 93 LEU A C 1
ATOM 727 O O . LEU A 1 93 ? 16.933 0.121 -26.943 1.00 85.62 93 LEU A O 1
ATOM 731 N N . LYS A 1 94 ? 16.318 -0.950 -25.063 1.00 86.62 94 LYS A N 1
ATOM 732 C CA . LYS A 1 94 ? 15.274 0.018 -24.699 1.00 86.62 94 LYS A CA 1
ATOM 733 C C . LYS A 1 94 ? 15.750 1.141 -23.785 1.00 86.62 94 LYS A C 1
ATOM 735 O O . LYS A 1 94 ? 15.112 2.189 -23.791 1.00 86.62 94 LYS A O 1
ATOM 740 N N . LEU A 1 95 ? 16.797 0.926 -22.984 1.00 81.94 95 LEU A N 1
ATOM 741 C CA . LEU A 1 95 ? 17.122 1.830 -21.877 1.00 81.94 95 LEU A CA 1
ATOM 742 C C . LEU A 1 95 ? 18.507 2.471 -21.961 1.00 81.94 95 LEU A C 1
ATOM 744 O O . LEU A 1 95 ? 18.630 3.659 -21.685 1.00 81.94 95 LEU A O 1
ATOM 748 N N . VAL A 1 96 ? 19.542 1.709 -22.328 1.00 76.38 96 VAL A N 1
ATOM 749 C CA . VAL A 1 96 ? 20.929 2.211 -22.309 1.00 76.38 96 VAL A CA 1
ATOM 750 C C . VAL A 1 96 ? 21.222 3.097 -23.516 1.00 76.38 96 VAL A C 1
ATOM 752 O O . VAL A 1 96 ? 21.866 4.128 -23.362 1.00 76.38 96 VAL A O 1
ATOM 755 N N . GLY A 1 97 ? 20.704 2.764 -24.703 1.00 72.25 97 GLY A N 1
ATOM 756 C CA . GLY A 1 97 ? 20.855 3.612 -25.890 1.00 72.25 97 GLY A CA 1
ATOM 757 C C . GLY A 1 97 ? 22.321 3.974 -26.166 1.00 72.25 97 GLY A C 1
ATOM 758 O O . GLY A 1 97 ? 23.111 3.103 -26.520 1.00 72.25 97 GLY A O 1
ATOM 759 N N . THR A 1 98 ? 22.672 5.255 -26.008 1.00 68.62 98 THR A N 1
ATOM 760 C CA . THR A 1 98 ? 24.034 5.799 -26.188 1.00 68.62 98 THR A CA 1
ATOM 761 C C . THR A 1 98 ? 24.804 6.019 -24.882 1.00 68.62 98 THR A C 1
ATOM 763 O O . THR A 1 98 ? 25.914 6.544 -24.919 1.00 68.62 98 THR A O 1
ATOM 766 N N . GLU A 1 99 ? 24.225 5.691 -23.726 1.00 72.81 99 GLU A N 1
ATOM 767 C CA . GLU A 1 99 ? 24.887 5.861 -22.433 1.00 72.81 99 GLU A CA 1
ATOM 768 C C . GLU A 1 99 ? 26.018 4.847 -22.254 1.00 72.81 99 GLU A C 1
ATOM 770 O O . GLU A 1 99 ? 25.874 3.654 -22.526 1.00 72.81 99 GLU A O 1
ATOM 775 N N . ASN A 1 100 ? 27.148 5.324 -21.731 1.00 74.56 100 ASN A N 1
ATOM 776 C CA . ASN A 1 100 ? 28.317 4.479 -21.481 1.00 74.56 100 ASN A CA 1
ATOM 777 C C . ASN A 1 100 ? 28.173 3.641 -20.200 1.00 74.56 100 ASN A C 1
ATOM 779 O O . ASN A 1 100 ? 28.868 2.639 -20.038 1.00 74.56 100 ASN A O 1
ATOM 783 N N . PHE A 1 101 ? 27.301 4.055 -19.273 1.00 82.69 101 PHE A N 1
ATOM 784 C CA . PHE A 1 101 ? 27.123 3.401 -17.981 1.00 82.69 101 PHE A CA 1
ATOM 785 C C . PHE A 1 101 ? 25.713 3.623 -17.420 1.00 82.69 101 PHE A C 1
ATOM 787 O O . PHE A 1 101 ? 25.229 4.752 -17.349 1.00 82.69 101 PHE A O 1
ATOM 794 N N . LEU A 1 102 ? 25.068 2.539 -16.984 1.00 84.44 102 LEU A N 1
ATOM 795 C CA . LEU A 1 102 ? 23.759 2.568 -16.335 1.00 84.44 102 LEU A CA 1
ATOM 796 C C . LEU A 1 102 ? 23.900 2.086 -14.890 1.00 84.44 102 LEU A C 1
ATOM 798 O O . LEU A 1 102 ? 24.072 0.892 -14.643 1.00 84.44 102 LEU A O 1
ATOM 802 N N . ASP A 1 103 ? 23.799 3.016 -13.947 1.00 87.31 103 ASP A N 1
ATOM 803 C CA . ASP A 1 103 ? 23.755 2.742 -12.515 1.00 87.31 103 ASP A CA 1
ATOM 804 C C . ASP A 1 103 ? 22.333 2.849 -11.948 1.00 87.31 103 ASP A C 1
ATOM 806 O O . ASP A 1 103 ? 21.357 3.123 -12.652 1.00 87.31 103 ASP A O 1
ATOM 810 N N . GLN A 1 104 ? 22.220 2.611 -10.641 1.00 87.00 104 GLN A N 1
ATOM 811 C CA . GLN A 1 104 ? 20.968 2.697 -9.896 1.00 87.00 104 GLN A CA 1
ATOM 812 C C . GLN A 1 104 ? 20.333 4.096 -9.978 1.00 87.00 104 GLN A C 1
ATOM 814 O O . GLN A 1 104 ? 19.106 4.203 -10.053 1.00 87.00 104 GLN A O 1
ATOM 819 N N . GLU A 1 105 ? 21.136 5.163 -9.973 1.00 88.50 105 GLU A N 1
ATOM 820 C CA . GLU A 1 105 ? 20.645 6.543 -10.028 1.00 88.50 105 GLU A CA 1
ATOM 821 C C . GLU A 1 105 ? 20.024 6.852 -11.393 1.00 88.50 105 GLU A C 1
ATOM 823 O O . GLU A 1 105 ? 18.870 7.286 -11.468 1.00 88.50 105 GLU A O 1
ATOM 828 N N . ASN A 1 106 ? 20.740 6.549 -12.478 1.00 88.12 106 ASN A N 1
ATOM 829 C CA . ASN A 1 106 ? 20.254 6.711 -13.844 1.00 88.12 106 ASN A CA 1
ATOM 830 C C . ASN A 1 106 ? 19.014 5.847 -14.090 1.00 88.12 106 ASN A C 1
ATOM 832 O O . ASN A 1 106 ? 18.027 6.335 -14.643 1.00 88.12 106 ASN A O 1
ATOM 836 N N . LEU A 1 107 ? 19.012 4.598 -13.612 1.00 87.44 107 LEU A N 1
ATOM 837 C CA . LEU A 1 107 ? 17.845 3.720 -13.683 1.00 87.44 107 LEU A CA 1
ATOM 838 C C . LEU A 1 107 ? 16.632 4.361 -13.000 1.00 87.44 107 LEU A C 1
ATOM 840 O O . LEU A 1 107 ? 15.565 4.493 -13.600 1.00 87.44 107 LEU A O 1
ATOM 844 N N . THR A 1 108 ? 16.811 4.829 -11.766 1.00 88.19 108 THR A N 1
ATOM 845 C CA . THR A 1 108 ? 15.752 5.499 -11.004 1.00 88.19 108 THR A CA 1
ATOM 846 C C . THR A 1 108 ? 15.253 6.741 -11.741 1.00 88.19 108 THR A C 1
ATOM 848 O O . THR A 1 108 ? 14.044 6.960 -11.810 1.00 88.19 108 THR A O 1
ATOM 851 N N . ARG A 1 109 ? 16.149 7.527 -12.353 1.00 89.31 109 ARG A N 1
ATOM 852 C CA . ARG A 1 109 ? 15.798 8.713 -13.146 1.00 89.31 109 ARG A CA 1
ATOM 853 C C . ARG A 1 109 ? 14.911 8.367 -14.341 1.00 89.31 109 ARG A C 1
ATOM 855 O O . ARG A 1 109 ? 13.895 9.035 -14.528 1.00 89.31 109 ARG A O 1
ATOM 862 N N . TYR A 1 110 ? 15.249 7.332 -15.111 1.00 88.31 110 TYR A N 1
ATOM 863 C CA . TYR A 1 110 ? 14.456 6.921 -16.275 1.00 88.31 110 TYR A CA 1
ATOM 864 C C . TYR A 1 110 ? 13.063 6.424 -15.884 1.00 88.31 110 TYR A C 1
ATOM 866 O O . TYR A 1 110 ? 12.074 6.789 -16.518 1.00 88.31 110 TYR A O 1
ATOM 874 N N . PHE A 1 111 ? 12.964 5.641 -14.807 1.00 89.75 111 PHE A N 1
ATOM 875 C CA . PHE A 1 111 ? 11.684 5.080 -14.372 1.00 89.75 111 PHE A CA 1
ATOM 876 C C . PHE A 1 111 ? 10.829 6.034 -13.546 1.00 89.75 111 PHE A C 1
ATOM 878 O O . PHE A 1 111 ? 9.637 5.779 -13.408 1.00 89.75 111 PHE A O 1
ATOM 885 N N . ARG A 1 112 ? 11.377 7.134 -13.018 1.00 90.50 112 ARG A N 1
ATOM 886 C CA . ARG A 1 112 ? 10.681 8.020 -12.072 1.00 90.50 112 ARG A CA 1
ATOM 887 C C . ARG A 1 112 ? 9.304 8.468 -12.567 1.00 90.50 112 ARG A C 1
ATOM 889 O O . ARG A 1 112 ? 8.306 8.208 -11.901 1.00 90.50 112 ARG A O 1
ATOM 896 N N . ALA A 1 113 ? 9.241 9.110 -13.733 1.00 91.00 113 ALA A N 1
ATOM 897 C CA . ALA A 1 113 ? 7.993 9.667 -14.264 1.00 91.00 113 ALA A CA 1
ATOM 898 C C . ALA A 1 113 ? 6.964 8.574 -14.598 1.00 91.00 113 ALA A C 1
ATOM 900 O O . ALA A 1 113 ? 5.776 8.695 -14.286 1.00 91.00 113 ALA A O 1
ATOM 901 N N . PHE A 1 114 ? 7.439 7.480 -15.193 1.00 91.38 114 PHE A N 1
ATOM 902 C CA . PHE A 1 114 ? 6.626 6.314 -15.515 1.00 91.38 114 PHE A CA 1
ATOM 903 C C . PHE A 1 114 ? 6.038 5.669 -14.256 1.00 91.38 114 PHE A C 1
ATOM 905 O O . PHE A 1 114 ? 4.820 5.530 -14.141 1.00 91.38 114 PHE A O 1
ATOM 912 N N . LEU A 1 115 ? 6.895 5.350 -13.284 1.00 94.38 115 LEU A N 1
ATOM 913 C CA . LEU A 1 115 ? 6.523 4.713 -12.028 1.00 94.38 115 LEU A CA 1
ATOM 914 C C . LEU A 1 115 ? 5.514 5.567 -11.264 1.00 94.38 115 LEU A C 1
ATOM 916 O O . LEU A 1 115 ? 4.471 5.061 -10.866 1.00 94.38 115 LEU A O 1
ATOM 920 N N . MET A 1 116 ? 5.771 6.869 -11.115 1.00 93.19 116 MET A N 1
ATOM 921 C CA . MET A 1 116 ? 4.846 7.794 -10.450 1.00 93.19 116 MET A CA 1
ATOM 922 C C . MET A 1 116 ? 3.468 7.802 -11.114 1.00 93.19 116 MET A C 1
ATOM 924 O O . MET A 1 116 ? 2.450 7.800 -10.425 1.00 93.19 116 MET A O 1
ATOM 928 N N . THR A 1 117 ? 3.420 7.791 -12.446 1.00 93.44 117 THR A N 1
ATOM 929 C CA . THR A 1 117 ? 2.160 7.784 -13.201 1.00 93.44 117 THR A CA 1
ATOM 930 C C . THR A 1 117 ? 1.379 6.493 -12.963 1.00 93.44 117 THR A C 1
ATOM 932 O O . THR A 1 117 ? 0.194 6.540 -12.624 1.00 93.44 117 THR A O 1
ATOM 935 N N . LYS A 1 118 ? 2.048 5.341 -13.079 1.00 95.56 118 LYS A N 1
ATOM 936 C CA . LYS A 1 118 ? 1.435 4.026 -12.866 1.00 95.56 118 LYS A CA 1
ATOM 937 C C . LYS A 1 118 ? 0.983 3.833 -11.424 1.00 95.56 118 LYS A C 1
ATOM 939 O O . LYS A 1 118 ? -0.163 3.460 -11.203 1.00 95.56 118 LYS A O 1
ATOM 944 N N . VAL A 1 119 ? 1.826 4.175 -10.449 1.00 96.75 119 VAL A N 1
ATOM 945 C CA . VAL A 1 119 ? 1.497 4.084 -9.019 1.00 96.75 119 VAL A CA 1
ATOM 946 C C . VAL A 1 119 ? 0.280 4.935 -8.678 1.00 96.75 119 VAL A C 1
ATOM 948 O O . VAL A 1 119 ? -0.634 4.417 -8.048 1.00 96.75 119 VAL A O 1
ATOM 951 N N . LYS A 1 120 ? 0.210 6.200 -9.125 1.00 95.00 120 LYS A N 1
ATOM 952 C CA . LYS A 1 120 ? -0.964 7.057 -8.875 1.00 95.00 120 LYS A CA 1
ATOM 953 C C . LYS A 1 120 ? -2.253 6.403 -9.389 1.00 95.00 120 LYS A C 1
ATOM 955 O O . LYS A 1 120 ? -3.230 6.322 -8.651 1.00 95.00 120 LYS A O 1
ATOM 960 N N . SER A 1 121 ? -2.243 5.889 -10.620 1.00 95.19 121 SER A N 1
ATOM 961 C CA . SER A 1 121 ? -3.419 5.238 -11.212 1.00 95.19 121 SER A CA 1
ATOM 962 C C . SER A 1 121 ? -3.790 3.932 -10.504 1.00 95.19 121 SER A C 1
ATOM 964 O O . SER A 1 121 ? -4.957 3.716 -10.176 1.00 95.19 121 SER A O 1
ATOM 966 N N . TYR A 1 122 ? -2.814 3.054 -10.275 1.00 97.19 122 TYR A N 1
ATOM 967 C CA . TYR A 1 122 ? -3.052 1.730 -9.705 1.00 97.19 122 TYR A CA 1
ATOM 968 C C . TYR A 1 122 ? -3.431 1.808 -8.226 1.00 97.19 122 TYR A C 1
ATOM 970 O O . TYR A 1 122 ? -4.305 1.070 -7.791 1.00 97.19 122 TYR A O 1
ATOM 978 N N . LEU A 1 123 ? -2.859 2.744 -7.462 1.00 96.94 123 LEU A N 1
ATOM 979 C CA . LEU A 1 123 ? -3.212 2.954 -6.057 1.00 96.94 123 LEU A CA 1
ATOM 980 C C . LEU A 1 123 ? -4.693 3.320 -5.908 1.00 96.94 123 LEU A C 1
ATOM 982 O O . LEU A 1 123 ? -5.408 2.690 -5.133 1.00 96.94 123 LEU A O 1
ATOM 986 N N . ALA A 1 124 ? -5.169 4.292 -6.693 1.00 95.62 124 ALA A N 1
ATOM 987 C CA . ALA A 1 124 ? -6.575 4.689 -6.681 1.00 95.62 124 ALA A CA 1
ATOM 988 C C . ALA A 1 124 ? -7.505 3.538 -7.108 1.00 95.62 124 ALA A C 1
ATOM 990 O O . ALA A 1 124 ? -8.590 3.373 -6.549 1.00 95.62 124 ALA A O 1
ATOM 991 N N . GLN A 1 125 ? -7.080 2.724 -8.080 1.00 96.31 125 GLN A N 1
ATOM 992 C CA . GLN A 1 125 ? -7.822 1.542 -8.512 1.00 96.31 125 GLN A CA 1
ATOM 993 C C . GLN A 1 125 ? -7.927 0.495 -7.396 1.00 96.31 125 GLN A C 1
ATOM 995 O O . GLN A 1 125 ? -9.036 0.068 -7.084 1.00 96.31 125 GLN A O 1
ATOM 1000 N N . VAL A 1 126 ? -6.805 0.133 -6.766 1.00 97.38 126 VAL A N 1
ATOM 1001 C CA . VAL A 1 126 ? -6.746 -0.865 -5.687 1.00 97.38 126 VAL A CA 1
ATOM 1002 C C . VAL A 1 126 ? -7.611 -0.445 -4.502 1.00 97.38 126 VAL A C 1
ATOM 1004 O O . VAL A 1 126 ? -8.419 -1.242 -4.032 1.00 97.38 126 VAL A O 1
ATOM 1007 N N . ILE A 1 127 ? -7.507 0.814 -4.061 1.00 96.62 127 ILE A N 1
ATOM 1008 C CA . ILE A 1 127 ? -8.312 1.336 -2.946 1.00 96.62 127 ILE A CA 1
ATOM 1009 C C . ILE A 1 127 ? -9.808 1.218 -3.249 1.00 96.62 127 ILE A C 1
ATOM 1011 O O . ILE A 1 127 ? -10.581 0.776 -2.400 1.00 96.62 127 ILE A O 1
ATOM 1015 N N . ARG A 1 128 ? -10.224 1.568 -4.470 1.00 95.00 128 ARG A N 1
ATOM 1016 C CA . ARG A 1 128 ? -11.629 1.509 -4.885 1.00 95.00 128 ARG A CA 1
ATOM 1017 C C . ARG A 1 128 ? -12.142 0.074 -5.018 1.00 95.00 128 ARG A C 1
ATOM 1019 O O . ARG A 1 128 ? -13.236 -0.219 -4.547 1.00 95.00 128 ARG A O 1
ATOM 1026 N N . GLU A 1 129 ? -11.385 -0.807 -5.668 1.00 95.88 129 GLU A N 1
ATOM 1027 C CA . GLU A 1 129 ? -11.787 -2.200 -5.913 1.00 95.88 129 GLU A CA 1
ATOM 1028 C C . GLU A 1 129 ? -11.857 -3.013 -4.620 1.00 95.88 129 GLU A C 1
ATOM 1030 O O . GLU A 1 129 ? -12.796 -3.784 -4.427 1.00 95.88 129 GLU A O 1
ATOM 1035 N N . GLN A 1 130 ? -10.905 -2.800 -3.712 1.00 96.19 130 GLN A N 1
ATOM 1036 C CA . GLN A 1 130 ? -10.856 -3.478 -2.416 1.00 96.19 130 GLN A CA 1
ATOM 1037 C C . GLN A 1 130 ? -11.657 -2.753 -1.325 1.00 96.19 130 GLN A C 1
ATOM 1039 O O . GLN A 1 130 ? -11.706 -3.232 -0.195 1.00 96.19 130 GLN A O 1
ATOM 1044 N N . LYS A 1 131 ? -12.290 -1.618 -1.660 1.00 96.00 131 LYS A N 1
ATOM 1045 C CA . LYS A 1 131 ? -13.067 -0.766 -0.746 1.00 96.00 131 LYS A CA 1
ATOM 1046 C C . LYS A 1 131 ? -12.306 -0.433 0.543 1.00 96.00 131 LYS A C 1
ATOM 1048 O O . LYS A 1 131 ? -12.839 -0.565 1.639 1.00 96.00 131 LYS A O 1
ATOM 1053 N N . ILE A 1 132 ? -11.044 -0.032 0.405 1.00 96.19 132 ILE A N 1
ATOM 1054 C CA . ILE A 1 132 ? -10.180 0.271 1.551 1.00 96.19 132 ILE A CA 1
ATOM 1055 C C . ILE A 1 132 ? -10.510 1.666 2.080 1.00 96.19 132 ILE A C 1
ATOM 1057 O O . ILE A 1 132 ? -10.346 2.656 1.364 1.00 96.19 132 ILE A O 1
ATOM 1061 N N . SER A 1 133 ? -10.930 1.739 3.343 1.00 95.38 133 SER A N 1
ATOM 1062 C CA . SER A 1 133 ? -11.130 3.006 4.043 1.00 95.38 133 SER A CA 1
ATOM 1063 C C . SER A 1 133 ? -9.809 3.749 4.216 1.00 95.38 133 SER A C 1
ATOM 1065 O O . SER A 1 133 ? -8.800 3.162 4.609 1.00 95.38 133 SER A O 1
ATOM 1067 N N . ILE A 1 134 ? -9.809 5.068 3.998 1.00 95.69 134 ILE A N 1
ATOM 1068 C CA . ILE A 1 134 ? -8.628 5.899 4.289 1.00 95.69 134 ILE A CA 1
ATOM 1069 C C . ILE A 1 134 ? -8.208 5.823 5.767 1.00 95.69 134 ILE A C 1
ATOM 1071 O O . ILE A 1 134 ? -7.026 5.962 6.079 1.00 95.69 134 ILE A O 1
ATOM 1075 N N . PHE A 1 135 ? -9.158 5.594 6.675 1.00 94.56 135 PHE A N 1
ATOM 1076 C CA . PHE A 1 135 ? -8.901 5.557 8.116 1.00 94.56 135 PHE A CA 1
ATOM 1077 C C . PHE A 1 135 ? -8.274 4.239 8.585 1.00 94.56 135 PHE A C 1
ATOM 1079 O O . PHE A 1 135 ? -7.684 4.208 9.658 1.00 94.56 135 PHE A O 1
ATOM 1086 N N . GLU A 1 136 ? -8.335 3.197 7.755 1.00 93.25 136 GLU A N 1
ATOM 1087 C CA . GLU A 1 136 ? -7.788 1.858 8.022 1.00 93.25 136 GLU A CA 1
ATOM 1088 C C . GLU A 1 136 ? -6.663 1.497 7.031 1.00 93.25 136 GLU A C 1
ATOM 1090 O O . GLU A 1 136 ? -6.121 0.394 7.046 1.00 93.25 136 GLU A O 1
ATOM 1095 N N . ILE A 1 137 ? -6.289 2.425 6.139 1.00 95.44 137 ILE A N 1
ATOM 1096 C CA . ILE A 1 137 ? -5.376 2.155 5.018 1.00 95.44 137 ILE A CA 1
ATOM 1097 C C . ILE A 1 137 ? -3.995 1.662 5.468 1.00 95.44 137 ILE A C 1
ATOM 1099 O O . ILE A 1 137 ? -3.356 0.885 4.757 1.00 95.44 137 ILE A O 1
ATOM 1103 N N . ASP A 1 138 ? -3.548 2.091 6.652 1.00 95.62 138 ASP A N 1
ATOM 1104 C CA . ASP A 1 138 ? -2.241 1.727 7.203 1.00 95.62 138 ASP A CA 1
ATOM 1105 C C . ASP A 1 138 ? -2.185 0.241 7.600 1.00 95.62 138 ASP A C 1
ATOM 1107 O O . ASP A 1 138 ? -1.132 -0.387 7.508 1.00 95.62 138 ASP A O 1
ATOM 1111 N N . GLU A 1 139 ? -3.323 -0.362 7.954 1.00 95.75 139 GLU A N 1
ATOM 1112 C CA . GLU A 1 139 ? -3.420 -1.796 8.262 1.00 95.75 139 GLU A CA 1
ATOM 1113 C C . GLU A 1 139 ? -3.337 -2.661 6.995 1.00 95.75 139 GLU A C 1
ATOM 1115 O O . GLU A 1 139 ? -2.997 -3.842 7.048 1.00 95.75 139 GLU A O 1
ATOM 1120 N N . ARG A 1 140 ? -3.601 -2.062 5.828 1.00 96.88 140 ARG A N 1
ATOM 1121 C CA . ARG A 1 140 ? -3.688 -2.746 4.531 1.00 96.88 140 ARG A CA 1
ATOM 1122 C C . ARG A 1 140 ? -2.473 -2.502 3.633 1.00 96.88 140 ARG A C 1
ATOM 1124 O O . ARG A 1 140 ? -2.474 -2.931 2.479 1.00 96.88 140 ARG A O 1
ATOM 1131 N N . LEU A 1 141 ? -1.405 -1.870 4.135 1.00 96.88 141 LEU A N 1
ATOM 1132 C CA . LEU A 1 141 ? -0.221 -1.525 3.328 1.00 96.88 141 LEU A CA 1
ATOM 1133 C C . LEU A 1 141 ? 0.413 -2.734 2.633 1.00 96.88 141 LEU A C 1
ATOM 1135 O O . LEU A 1 141 ? 0.813 -2.624 1.474 1.00 96.88 141 LEU A O 1
ATOM 1139 N N . ASN A 1 142 ? 0.474 -3.893 3.295 1.00 96.62 142 ASN A N 1
ATOM 1140 C CA . ASN A 1 142 ? 1.034 -5.119 2.712 1.00 96.62 142 ASN A CA 1
ATOM 1141 C C . ASN A 1 142 ? 0.208 -5.634 1.526 1.00 96.62 142 ASN A C 1
ATOM 1143 O O . ASN A 1 142 ? 0.759 -6.082 0.517 1.00 96.62 142 ASN A O 1
ATOM 1147 N N . GLU A 1 143 ? -1.115 -5.544 1.627 1.00 97.19 143 GLU A N 1
ATOM 1148 C CA . GLU A 1 143 ? -2.029 -5.986 0.576 1.00 97.19 143 GLU A CA 1
ATOM 1149 C C . GLU A 1 143 ? -1.984 -5.045 -0.625 1.00 97.19 143 GLU A C 1
ATOM 1151 O O . GLU A 1 143 ? -1.869 -5.503 -1.764 1.00 97.19 143 GLU A O 1
ATOM 1156 N N . ILE A 1 144 ? -1.969 -3.731 -0.376 1.00 97.75 144 ILE A N 1
ATOM 1157 C CA . ILE A 1 144 ? -1.812 -2.724 -1.432 1.00 97.75 144 ILE A CA 1
ATOM 1158 C C . ILE A 1 144 ? -0.447 -2.893 -2.112 1.00 97.75 144 ILE A C 1
ATOM 1160 O O . ILE A 1 144 ? -0.369 -2.897 -3.338 1.00 97.75 144 ILE A O 1
ATOM 1164 N N . SER A 1 145 ? 0.622 -3.101 -1.338 1.00 98.19 145 SER A N 1
ATOM 1165 C CA . SER A 1 145 ? 1.974 -3.349 -1.859 1.00 98.19 145 SER A CA 1
ATOM 1166 C C . SER A 1 145 ? 2.009 -4.567 -2.785 1.00 98.19 145 SER A C 1
ATOM 1168 O O . SER A 1 145 ? 2.523 -4.485 -3.899 1.00 98.19 145 SER A O 1
ATOM 1170 N N . SER A 1 146 ? 1.391 -5.674 -2.366 1.00 98.00 146 SER A N 1
ATOM 1171 C CA . SER A 1 146 ? 1.316 -6.913 -3.151 1.00 98.00 146 SER A CA 1
ATOM 1172 C C . SER A 1 146 ? 0.490 -6.745 -4.431 1.00 98.00 146 SER A C 1
ATOM 1174 O O . SER A 1 146 ? 0.870 -7.245 -5.493 1.00 98.00 146 SER A O 1
ATOM 1176 N N . ALA A 1 147 ? -0.624 -6.011 -4.359 1.00 98.19 147 ALA A N 1
ATOM 1177 C CA . ALA A 1 147 ? -1.452 -5.703 -5.521 1.00 98.19 147 ALA A CA 1
ATOM 1178 C C . ALA A 1 147 ? -0.698 -4.824 -6.531 1.00 98.19 147 ALA A C 1
ATOM 1180 O O . ALA A 1 147 ? -0.642 -5.156 -7.716 1.00 98.19 147 ALA A O 1
ATOM 1181 N N . LEU A 1 148 ? -0.052 -3.752 -6.062 1.00 97.88 148 LEU A N 1
ATOM 1182 C CA . LEU A 1 148 ? 0.744 -2.863 -6.907 1.00 97.88 148 LEU A CA 1
ATOM 1183 C C . LEU A 1 148 ? 1.938 -3.579 -7.535 1.00 97.88 148 LEU A C 1
ATOM 1185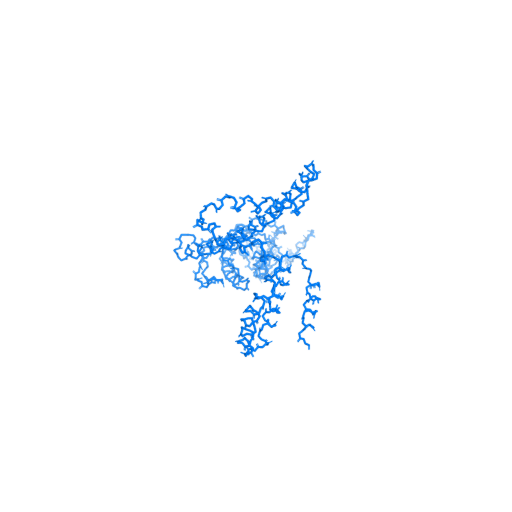 O O . LEU A 1 148 ? 2.182 -3.387 -8.723 1.00 97.88 148 LEU A O 1
ATOM 1189 N N . LEU A 1 149 ? 2.637 -4.437 -6.784 1.00 98.25 149 LEU A N 1
ATOM 1190 C CA . LEU A 1 149 ? 3.717 -5.275 -7.306 1.00 98.25 149 LEU A CA 1
ATOM 1191 C C . LEU A 1 149 ? 3.246 -6.06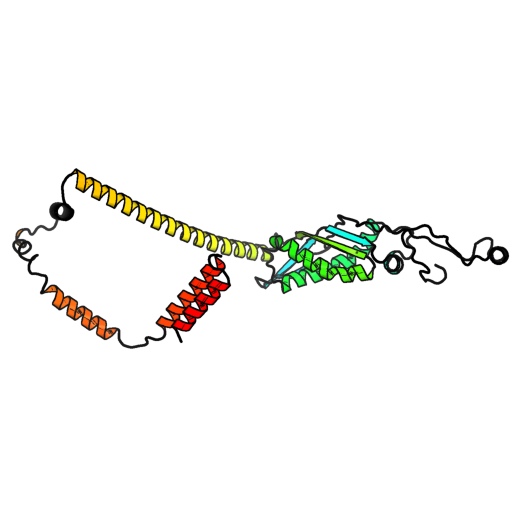2 -8.534 1.00 98.25 149 LEU A C 1
ATOM 1193 O O . LEU A 1 149 ? 3.846 -5.963 -9.603 1.00 98.25 149 LEU A O 1
ATOM 1197 N N . LYS A 1 150 ? 2.131 -6.788 -8.405 1.00 98.12 150 LYS A N 1
ATOM 1198 C CA . LYS A 1 150 ? 1.564 -7.599 -9.490 1.00 98.12 150 LYS A CA 1
ATOM 1199 C C . LYS A 1 150 ? 1.170 -6.758 -10.706 1.00 98.12 150 LYS A C 1
ATOM 1201 O O . LYS A 1 150 ? 1.368 -7.191 -11.838 1.00 98.12 150 LYS A O 1
ATOM 1206 N N . MET A 1 151 ? 0.619 -5.564 -10.485 1.00 97.94 151 MET A N 1
ATOM 1207 C CA . MET A 1 151 ? 0.221 -4.655 -11.565 1.00 97.94 151 MET A CA 1
ATOM 1208 C C . MET A 1 151 ? 1.424 -4.006 -12.270 1.00 97.94 151 MET A C 1
ATOM 1210 O O . MET A 1 151 ? 1.366 -3.777 -13.475 1.00 97.94 151 MET A O 1
ATOM 1214 N N . LEU A 1 152 ? 2.514 -3.734 -11.546 1.00 97.44 152 LEU A N 1
ATOM 1215 C CA . LEU A 1 152 ? 3.726 -3.088 -12.067 1.00 97.44 152 LEU A CA 1
ATOM 1216 C C . LEU A 1 152 ? 4.726 -4.068 -12.700 1.00 97.44 152 LEU A C 1
ATOM 1218 O O . LEU A 1 152 ? 5.538 -3.665 -13.526 1.00 97.44 152 LEU A O 1
ATOM 1222 N N . GLN A 1 153 ? 4.695 -5.354 -12.358 1.00 97.25 153 GLN A N 1
ATOM 1223 C CA . GLN A 1 153 ? 5.576 -6.358 -12.966 1.00 97.25 153 GLN A CA 1
ATOM 1224 C C . GLN A 1 153 ? 5.603 -6.349 -14.509 1.00 97.25 153 GLN A C 1
ATOM 1226 O O . GLN A 1 153 ? 6.703 -6.272 -15.060 1.00 97.25 153 GLN A O 1
ATOM 1231 N N . PRO A 1 154 ? 4.465 -6.388 -15.236 1.00 96.50 154 PRO A N 1
ATOM 1232 C CA . PRO A 1 154 ? 4.491 -6.364 -16.703 1.00 96.50 154 PRO A CA 1
ATOM 1233 C C . PRO A 1 154 ? 5.068 -5.055 -17.261 1.00 96.50 154 PRO A C 1
ATOM 1235 O O . PRO A 1 154 ? 5.765 -5.063 -18.274 1.00 96.50 154 PRO A O 1
ATOM 1238 N N . ASP A 1 155 ? 4.817 -3.951 -16.560 1.00 94.88 155 ASP A N 1
ATOM 1239 C CA . ASP A 1 155 ? 5.301 -2.611 -16.874 1.00 94.88 155 ASP A CA 1
ATOM 1240 C C . ASP A 1 155 ? 6.847 -2.539 -16.825 1.00 94.88 155 ASP A C 1
ATOM 1242 O O . ASP A 1 155 ? 7.464 -1.967 -17.721 1.00 94.88 155 ASP A O 1
ATOM 1246 N N . PHE A 1 156 ? 7.496 -3.173 -15.839 1.00 95.06 156 PHE A N 1
ATOM 1247 C CA . PHE A 1 156 ? 8.967 -3.270 -15.762 1.00 95.06 156 PHE A CA 1
ATOM 1248 C C . PHE A 1 156 ? 9.556 -4.347 -16.688 1.00 95.06 156 PHE A C 1
ATOM 1250 O O . PHE A 1 156 ? 10.622 -4.146 -17.283 1.00 95.06 156 PHE A O 1
ATOM 1257 N N . ALA A 1 157 ? 8.854 -5.468 -16.867 1.00 95.19 157 ALA A N 1
ATOM 1258 C CA . ALA A 1 157 ? 9.287 -6.558 -17.740 1.00 95.19 157 ALA A CA 1
ATOM 1259 C C . ALA A 1 157 ? 9.394 -6.122 -19.214 1.00 95.19 157 ALA A C 1
ATOM 1261 O O . ALA A 1 157 ? 10.219 -6.649 -19.971 1.00 95.19 157 ALA A O 1
ATOM 1262 N N . ASP A 1 158 ? 8.618 -5.117 -19.631 1.00 93.88 158 ASP A N 1
ATOM 1263 C CA . ASP A 1 158 ? 8.737 -4.523 -20.964 1.00 93.88 158 ASP A CA 1
ATOM 1264 C C . ASP A 1 158 ? 10.108 -3.865 -21.209 1.00 93.88 158 ASP A C 1
ATOM 1266 O O . ASP A 1 158 ? 10.554 -3.794 -22.353 1.00 93.88 158 ASP A O 1
ATOM 1270 N N . TYR A 1 159 ? 10.832 -3.484 -20.155 1.00 92.56 159 TYR A N 1
ATOM 1271 C CA . TYR A 1 159 ? 12.193 -2.939 -20.218 1.00 92.56 159 TYR A CA 1
ATOM 1272 C C . TYR A 1 159 ? 13.276 -3.961 -19.847 1.00 92.56 159 TYR A C 1
ATOM 1274 O O . TYR A 1 159 ? 14.453 -3.620 -19.778 1.00 92.56 159 TYR A O 1
ATOM 1282 N N . GLY A 1 160 ? 12.903 -5.223 -19.621 1.00 92.81 160 GLY A N 1
ATOM 1283 C CA . GLY A 1 160 ? 13.835 -6.290 -19.249 1.00 92.81 160 GLY A CA 1
ATOM 1284 C C . GLY A 1 160 ? 14.265 -6.259 -17.784 1.00 92.81 160 GLY A C 1
ATOM 1285 O O . GLY A 1 160 ? 15.286 -6.850 -17.429 1.00 92.81 160 GLY A O 1
ATOM 1286 N N . ILE A 1 161 ? 13.491 -5.587 -16.932 1.00 94.62 161 ILE A N 1
ATOM 1287 C CA . ILE A 1 161 ? 13.747 -5.470 -15.498 1.00 94.62 161 ILE A CA 1
ATOM 1288 C C . ILE A 1 161 ? 12.705 -6.291 -14.747 1.00 94.62 161 ILE A C 1
ATOM 1290 O O . ILE A 1 161 ? 11.508 -6.165 -14.992 1.00 94.62 161 ILE A O 1
ATOM 1294 N N . ALA A 1 162 ? 13.162 -7.113 -13.811 1.00 96.38 162 ALA A N 1
ATOM 1295 C CA . ALA A 1 162 ? 12.309 -7.749 -12.826 1.00 96.38 162 ALA A CA 1
ATOM 1296 C C . ALA A 1 162 ? 12.104 -6.798 -11.641 1.00 96.38 162 ALA A C 1
ATOM 1298 O O . ALA A 1 162 ? 13.068 -6.349 -11.016 1.00 96.38 162 ALA A O 1
ATOM 1299 N N . LEU A 1 163 ? 10.838 -6.507 -11.342 1.00 97.00 163 LEU A N 1
ATOM 1300 C CA . LEU A 1 163 ? 10.422 -5.896 -10.084 1.00 97.00 163 LEU A CA 1
ATOM 1301 C C . LEU A 1 163 ? 10.212 -7.023 -9.065 1.00 97.00 163 LEU A C 1
ATOM 1303 O O . LEU A 1 163 ? 9.180 -7.694 -9.081 1.00 97.00 163 LEU A O 1
ATOM 1307 N N . GLU A 1 164 ? 11.220 -7.250 -8.225 1.00 96.00 164 GLU A N 1
ATOM 1308 C CA . GLU A 1 164 ? 11.257 -8.372 -7.275 1.00 96.00 164 GLU A CA 1
ATOM 1309 C C . GLU A 1 164 ? 10.413 -8.079 -6.032 1.00 96.00 164 GLU A C 1
ATOM 1311 O O . GLU A 1 164 ? 9.688 -8.933 -5.523 1.00 96.00 164 GLU A O 1
ATOM 1316 N N . ARG A 1 165 ? 10.495 -6.839 -5.539 1.00 96.94 165 ARG A N 1
ATOM 1317 C CA . ARG A 1 165 ? 9.776 -6.375 -4.350 1.00 96.94 165 ARG A CA 1
ATOM 1318 C C . ARG A 1 165 ? 9.280 -4.960 -4.568 1.00 96.94 165 ARG A C 1
ATOM 1320 O O . ARG A 1 165 ? 9.977 -4.145 -5.170 1.00 96.94 165 ARG A O 1
ATOM 1327 N N . PHE A 1 166 ? 8.104 -4.662 -4.034 1.00 97.88 166 PHE A N 1
ATOM 1328 C CA . PHE A 1 166 ? 7.533 -3.324 -4.038 1.00 97.88 166 PHE A CA 1
ATOM 1329 C C . PHE A 1 166 ? 6.766 -3.124 -2.737 1.00 97.88 166 PHE A C 1
ATOM 1331 O O . PHE A 1 166 ? 5.817 -3.854 -2.467 1.00 97.88 166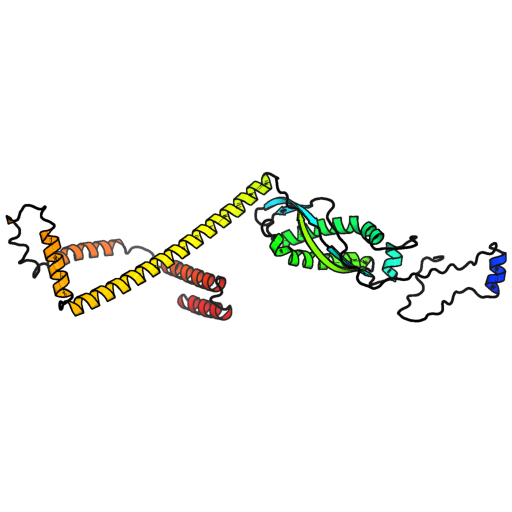 PHE A O 1
ATOM 1338 N N . PHE A 1 167 ? 7.199 -2.163 -1.930 1.00 97.75 167 PHE A N 1
ATOM 1339 C CA . PHE A 1 167 ? 6.633 -1.861 -0.624 1.00 97.75 167 PHE A CA 1
ATOM 1340 C C . PHE A 1 167 ? 6.172 -0.415 -0.579 1.00 97.75 167 PHE A C 1
ATOM 1342 O O . PHE A 1 167 ? 6.918 0.493 -0.947 1.00 97.75 167 PHE A O 1
ATOM 1349 N N . ILE A 1 168 ? 4.966 -0.205 -0.068 1.00 97.88 168 ILE A N 1
ATOM 1350 C CA . ILE A 1 168 ? 4.505 1.090 0.414 1.00 97.88 168 ILE A CA 1
ATOM 1351 C C . ILE A 1 168 ? 4.865 1.174 1.893 1.00 97.88 168 ILE A C 1
ATOM 1353 O O . ILE A 1 168 ? 4.405 0.362 2.692 1.00 97.88 168 ILE A O 1
ATOM 1357 N N . THR A 1 169 ? 5.664 2.168 2.262 1.00 96.50 169 THR A N 1
ATOM 1358 C CA . THR A 1 169 ? 6.014 2.431 3.665 1.00 96.50 169 THR A CA 1
ATOM 1359 C C . THR A 1 169 ? 5.129 3.506 4.272 1.00 96.50 169 THR A C 1
ATOM 1361 O O . THR A 1 169 ? 4.958 3.560 5.486 1.00 96.50 169 THR A O 1
ATOM 1364 N N . THR A 1 170 ? 4.612 4.422 3.450 1.00 97.06 170 THR A N 1
ATOM 1365 C CA . THR A 1 170 ? 3.881 5.592 3.938 1.00 97.06 170 THR A CA 1
ATOM 1366 C C . THR A 1 170 ? 2.831 6.030 2.933 1.00 97.06 170 THR A C 1
ATOM 1368 O O . THR A 1 170 ? 3.119 6.198 1.746 1.00 97.06 170 THR A O 1
ATOM 1371 N N . ILE A 1 171 ? 1.622 6.275 3.436 1.00 97.12 171 ILE A N 1
ATOM 1372 C CA . ILE A 1 171 ? 0.563 6.986 2.725 1.00 97.12 171 ILE A CA 1
ATOM 1373 C C . ILE A 1 171 ? 0.444 8.386 3.322 1.00 97.12 171 ILE A C 1
ATOM 1375 O O . ILE A 1 171 ? 0.185 8.554 4.515 1.00 97.12 171 ILE A O 1
ATOM 1379 N N . VAL A 1 172 ? 0.625 9.400 2.480 1.00 96.44 172 VAL A N 1
ATOM 1380 C CA . VAL A 1 172 ? 0.467 10.804 2.860 1.00 96.44 172 VAL A CA 1
ATOM 1381 C C . VAL A 1 172 ? -1.018 11.135 2.849 1.00 96.44 172 VAL A C 1
ATOM 1383 O O . VAL A 1 172 ? -1.615 11.300 1.781 1.00 96.44 172 VAL A O 1
ATOM 1386 N N . LYS A 1 173 ? -1.603 11.229 4.043 1.00 95.06 173 LYS A N 1
ATOM 1387 C CA . LYS A 1 173 ? -3.003 11.606 4.252 1.00 95.06 173 LYS A CA 1
ATOM 1388 C C . LYS A 1 173 ? -3.175 13.132 4.122 1.00 95.06 173 LYS A C 1
ATOM 1390 O O . LYS A 1 173 ? -2.207 13.880 4.289 1.00 95.06 173 LYS A O 1
ATOM 1395 N N . PRO A 1 174 ? -4.374 13.632 3.788 1.00 94.38 174 PRO A N 1
ATOM 1396 C CA . PRO A 1 174 ? -4.648 15.064 3.690 1.00 94.38 174 PRO A CA 1
ATOM 1397 C C . PRO A 1 174 ? -4.983 15.677 5.059 1.00 94.38 174 PRO A C 1
ATOM 1399 O O . PRO A 1 174 ? -6.002 16.345 5.218 1.00 94.38 174 PRO A O 1
ATOM 1402 N N . ASP A 1 175 ? -4.131 15.436 6.059 1.00 92.56 175 ASP A N 1
ATOM 1403 C CA . ASP A 1 175 ? -4.305 16.029 7.388 1.00 92.56 175 ASP A CA 1
ATOM 1404 C C . ASP A 1 175 ? -4.341 17.566 7.288 1.00 92.56 175 ASP A C 1
ATOM 1406 O O . ASP A 1 175 ? -3.578 18.182 6.536 1.00 92.56 175 ASP A O 1
ATOM 1410 N N . GLY A 1 176 ? -5.259 18.184 8.032 1.00 92.25 176 GLY A N 1
ATOM 1411 C CA . GLY A 1 176 ? -5.510 19.628 8.000 1.00 92.25 176 GLY A CA 1
ATOM 1412 C C . GLY A 1 176 ? -6.512 20.103 6.938 1.00 92.25 176 GLY A C 1
ATOM 1413 O O . GLY A 1 176 ? -6.973 21.243 7.018 1.00 92.25 176 GLY A O 1
ATOM 1414 N N . GLU A 1 177 ? -6.918 19.263 5.979 1.00 93.44 177 GLU A N 1
ATOM 1415 C CA . GLU A 1 177 ? -8.032 19.593 5.080 1.00 93.44 177 GLU A CA 1
ATOM 1416 C C . GLU A 1 177 ? -9.373 19.476 5.829 1.00 93.44 177 GLU A C 1
ATOM 1418 O O . GLU A 1 177 ? -9.702 18.436 6.398 1.00 93.44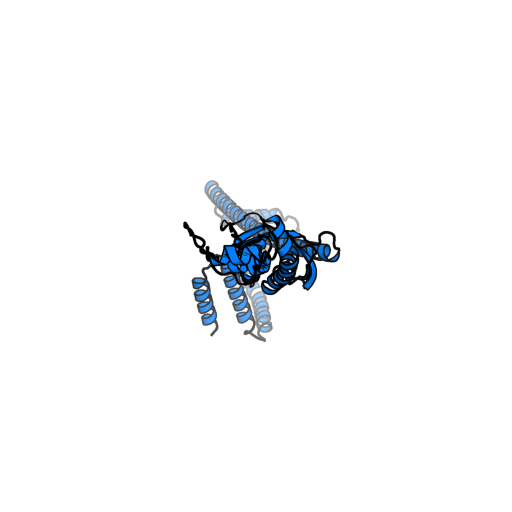 177 GLU A O 1
ATOM 1423 N N . ALA A 1 178 ? -10.184 20.542 5.815 1.00 93.38 178 ALA A N 1
ATOM 1424 C CA . ALA A 1 178 ? -11.409 20.626 6.620 1.00 93.38 178 ALA A CA 1
ATOM 1425 C C . ALA A 1 178 ? -12.424 19.502 6.333 1.00 93.38 178 ALA A C 1
ATOM 1427 O O . ALA A 1 178 ? -13.106 19.028 7.243 1.00 93.38 178 ALA A O 1
ATOM 1428 N N . SER A 1 179 ? -12.527 19.068 5.073 1.00 90.81 179 SER A N 1
ATOM 1429 C CA . SER A 1 179 ? -13.363 17.930 4.676 1.00 90.81 179 SER A CA 1
ATOM 1430 C C . SER A 1 179 ? -12.882 16.638 5.333 1.00 90.81 179 SER A C 1
ATOM 1432 O O . SER A 1 179 ? -13.675 15.940 5.961 1.00 90.81 179 SER A O 1
ATOM 1434 N N . TYR A 1 180 ? -11.586 16.349 5.239 1.00 94.88 180 TYR A N 1
ATOM 1435 C CA . TYR A 1 180 ? -10.979 15.148 5.796 1.00 94.88 180 TYR A CA 1
ATOM 1436 C C . TYR A 1 180 ? -11.082 15.107 7.327 1.00 94.88 180 TYR A C 1
ATOM 1438 O O . TYR A 1 180 ? -11.550 14.109 7.869 1.00 94.88 180 TYR A O 1
ATOM 1446 N N . GLU A 1 181 ? -10.765 16.200 8.028 1.00 94.94 181 GLU A N 1
ATOM 1447 C CA . GLU A 1 181 ? -10.866 16.267 9.497 1.00 94.94 181 GLU A CA 1
ATOM 1448 C C . GLU A 1 181 ? -12.309 16.072 9.999 1.00 94.94 181 GLU A C 1
ATOM 1450 O O . GLU A 1 181 ? -12.553 15.432 11.030 1.00 94.94 181 GLU A O 1
ATOM 1455 N N . LYS A 1 182 ? -13.302 16.557 9.243 1.00 93.12 182 LYS A N 1
ATOM 1456 C CA . LYS A 1 182 ? -14.715 16.316 9.553 1.00 93.12 182 LYS A CA 1
ATOM 1457 C C . LYS A 1 182 ? -15.064 14.828 9.465 1.00 93.12 182 LYS A C 1
ATOM 1459 O O . LYS A 1 182 ? -15.695 14.305 10.377 1.00 93.12 182 LYS A O 1
ATOM 1464 N N . PHE A 1 183 ? -14.657 14.132 8.406 1.00 93.06 183 PHE A N 1
ATOM 1465 C CA . PHE A 1 183 ? -14.923 12.693 8.289 1.00 93.06 183 PHE A CA 1
ATOM 1466 C C . PHE A 1 183 ? -14.100 11.863 9.278 1.00 93.06 183 PHE A C 1
ATOM 1468 O O . PHE A 1 183 ? -14.626 10.913 9.848 1.00 93.06 183 PHE A O 1
ATOM 1475 N N . LYS A 1 184 ? -12.860 12.269 9.561 1.00 93.88 184 LYS A N 1
ATOM 1476 C CA . LYS A 1 184 ? -11.981 11.656 10.565 1.00 93.88 184 LYS A CA 1
ATOM 1477 C C . LYS A 1 184 ? -12.600 11.695 11.958 1.00 93.88 184 LYS A C 1
ATOM 1479 O O . LYS A 1 184 ? -12.706 10.669 12.622 1.00 93.88 184 LYS A O 1
ATOM 1484 N N . SER A 1 185 ? -13.071 12.867 12.382 1.00 92.19 185 SER A N 1
ATOM 1485 C CA . SER A 1 185 ? -13.748 13.018 13.675 1.00 92.19 185 SER A CA 1
ATOM 1486 C C . SER A 1 185 ? -15.055 12.224 13.749 1.00 92.19 185 SER A C 1
ATOM 1488 O O . SER A 1 185 ? -15.320 11.601 14.773 1.00 92.19 185 SER A O 1
ATOM 1490 N N . LEU A 1 186 ? -15.844 12.180 12.669 1.00 91.56 186 LEU A N 1
ATOM 1491 C CA . LEU A 1 186 ? -17.056 11.357 12.606 1.00 91.56 186 LEU A CA 1
ATOM 1492 C C . LEU A 1 186 ? -16.751 9.856 12.703 1.00 91.56 186 LEU A C 1
ATOM 1494 O O . LEU A 1 186 ? -17.410 9.171 13.483 1.00 91.56 186 LEU A O 1
ATOM 1498 N N . HIS A 1 187 ? -15.749 9.366 11.967 1.00 90.69 187 HIS A N 1
ATOM 1499 C CA . HIS A 1 187 ? -15.291 7.974 12.020 1.00 90.69 187 HIS A CA 1
ATOM 1500 C C . HIS A 1 187 ? -14.871 7.596 13.445 1.00 90.69 187 HIS A C 1
ATOM 1502 O O . HIS A 1 187 ? -15.357 6.614 14.005 1.00 90.69 187 HIS A O 1
ATOM 1508 N N . PHE A 1 188 ? -14.017 8.408 14.075 1.00 90.94 188 PHE A N 1
ATOM 1509 C CA . PHE A 1 188 ? -13.555 8.132 15.434 1.00 90.94 188 PHE A CA 1
ATOM 1510 C C . PHE A 1 188 ? -14.655 8.254 16.482 1.00 90.94 188 PHE A C 1
ATOM 1512 O O . PHE A 1 188 ? -14.669 7.457 17.414 1.00 90.94 188 PHE A O 1
ATOM 1519 N N . ARG A 1 189 ? -15.599 9.190 16.327 1.00 91.88 189 ARG A N 1
ATOM 1520 C CA . ARG A 1 189 ? -16.744 9.291 17.237 1.00 91.88 189 ARG A CA 1
ATOM 1521 C C . ARG A 1 189 ? -17.630 8.055 17.146 1.00 91.88 189 ARG A C 1
ATOM 1523 O O . ARG A 1 189 ? -17.926 7.462 18.170 1.00 91.88 189 ARG A O 1
ATOM 1530 N N . GLN A 1 190 ? -17.990 7.629 15.936 1.00 88.25 190 GLN A N 1
ATOM 1531 C CA . GLN A 1 190 ? -18.774 6.408 15.741 1.00 88.25 190 GLN A CA 1
ATOM 1532 C C . GLN A 1 190 ? -18.077 5.195 16.368 1.00 88.25 190 GLN A C 1
ATOM 1534 O O . GLN A 1 190 ? -18.716 4.398 17.051 1.00 88.25 190 GLN A O 1
ATOM 1539 N N . TYR A 1 191 ? -16.767 5.069 16.154 1.00 86.88 191 TYR A N 1
ATOM 1540 C CA . TYR A 1 191 ? -15.983 3.989 16.738 1.00 86.88 191 TYR A CA 1
ATOM 1541 C C . TYR A 1 191 ? -15.969 4.052 18.273 1.00 86.88 191 TYR A C 1
ATOM 1543 O O . TYR A 1 191 ? -16.198 3.036 18.928 1.00 86.88 191 TYR A O 1
ATOM 1551 N N . ALA A 1 192 ? -15.755 5.239 18.848 1.00 91.19 192 ALA A N 1
ATOM 1552 C CA . ALA A 1 192 ? -15.758 5.457 20.291 1.00 91.19 192 ALA A CA 1
ATOM 1553 C C . ALA A 1 192 ? -17.125 5.148 20.917 1.00 91.19 192 ALA A C 1
ATOM 1555 O O . ALA A 1 192 ? -17.174 4.398 21.886 1.00 91.19 192 ALA A O 1
ATOM 1556 N N . ASP A 1 193 ? -18.220 5.631 20.326 1.00 93.31 193 ASP A N 1
ATOM 1557 C CA . ASP A 1 193 ? -19.585 5.398 20.813 1.00 93.31 193 ASP A CA 1
ATOM 1558 C C . ASP A 1 193 ? -19.919 3.891 20.825 1.00 93.31 193 ASP A C 1
ATOM 1560 O O . ASP A 1 193 ? -20.486 3.367 21.787 1.00 93.31 193 ASP A O 1
ATOM 1564 N N . ILE A 1 194 ? -19.529 3.159 19.772 1.00 90.81 194 ILE A N 1
ATOM 1565 C CA . ILE A 1 194 ? -19.720 1.701 19.686 1.00 90.81 194 ILE A CA 1
ATOM 1566 C C . ILE A 1 194 ? -18.851 0.975 20.718 1.00 90.81 194 ILE A C 1
ATOM 1568 O O . ILE A 1 194 ? -19.319 0.035 21.366 1.00 90.81 194 ILE A O 1
ATOM 1572 N N . ALA A 1 195 ? -17.590 1.382 20.870 1.00 90.12 195 ALA A N 1
ATOM 1573 C CA . ALA A 1 195 ? -16.680 0.792 21.846 1.00 90.12 195 ALA A CA 1
ATOM 1574 C C . ALA A 1 195 ? -17.180 1.017 23.281 1.00 90.12 195 ALA A C 1
ATOM 1576 O O . ALA A 1 195 ? -17.214 0.074 24.070 1.00 90.12 195 ALA A O 1
ATOM 1577 N N . GLU A 1 196 ? -17.642 2.226 23.600 1.00 93.44 196 GLU A N 1
ATOM 1578 C CA . GLU A 1 196 ? -18.223 2.571 24.896 1.00 93.44 196 GLU A CA 1
ATOM 1579 C C . GLU A 1 196 ? -19.484 1.747 25.181 1.00 93.44 196 GLU A C 1
ATOM 1581 O O . GLU A 1 196 ? -19.608 1.159 26.257 1.00 93.44 196 GLU A O 1
ATOM 1586 N N . ALA A 1 197 ? -20.393 1.624 24.208 1.00 93.56 197 ALA A N 1
ATOM 1587 C CA . ALA A 1 197 ? -21.595 0.807 24.356 1.00 93.56 197 ALA A CA 1
ATOM 1588 C C . ALA A 1 197 ? -21.262 -0.672 24.627 1.00 93.56 197 ALA A C 1
ATOM 1590 O O . ALA A 1 197 ? -21.872 -1.288 25.504 1.00 93.56 197 ALA A O 1
ATOM 1591 N N . LYS A 1 198 ? -20.264 -1.231 23.926 1.00 93.50 198 LYS A N 1
ATOM 1592 C CA . LYS A 1 198 ? -19.784 -2.606 24.151 1.00 93.50 198 LYS A CA 1
ATOM 1593 C C . LYS A 1 198 ? -19.176 -2.780 25.540 1.00 93.50 198 LYS A C 1
ATOM 1595 O O . LYS A 1 198 ? -19.508 -3.746 26.225 1.00 93.50 198 LYS A O 1
ATOM 1600 N N . LEU A 1 199 ? -18.328 -1.847 25.971 1.00 93.94 199 LEU A N 1
ATOM 1601 C CA . LEU A 1 199 ? -17.733 -1.873 27.308 1.00 93.94 199 LEU A CA 1
ATOM 1602 C C . LEU A 1 199 ? -18.815 -1.810 28.385 1.00 93.94 199 LEU A C 1
ATOM 1604 O O . LEU A 1 199 ? -18.816 -2.631 29.295 1.00 93.94 199 LEU A O 1
ATOM 1608 N N . ARG A 1 200 ? -19.795 -0.913 28.238 1.00 95.50 200 ARG A N 1
ATOM 1609 C CA . ARG A 1 200 ? -20.924 -0.792 29.167 1.00 95.50 200 ARG A CA 1
ATOM 1610 C C . ARG A 1 200 ? -21.767 -2.065 29.239 1.00 95.50 200 ARG A C 1
ATOM 1612 O O . ARG A 1 200 ? -22.237 -2.435 30.313 1.00 95.50 200 ARG A O 1
ATOM 1619 N N . GLN A 1 201 ? -21.977 -2.736 28.109 1.00 95.06 201 GLN A N 1
ATOM 1620 C CA . GLN A 1 201 ? -22.678 -4.018 28.081 1.00 95.06 201 GLN A CA 1
ATOM 1621 C C . GLN A 1 201 ? -21.893 -5.091 28.846 1.00 95.06 201 GLN A C 1
ATOM 1623 O O . GLN A 1 201 ? -22.480 -5.822 29.640 1.00 95.06 201 GLN A O 1
ATOM 1628 N N . GLN A 1 202 ? -20.575 -5.165 28.647 1.00 94.44 202 GLN A N 1
ATOM 1629 C CA . GLN A 1 202 ? -19.713 -6.106 29.363 1.00 94.44 202 GLN A CA 1
ATOM 1630 C C . GLN A 1 202 ? -19.688 -5.828 30.870 1.00 94.44 202 GLN A C 1
ATOM 1632 O O . GLN A 1 202 ? -19.848 -6.760 31.654 1.00 94.44 202 GLN A O 1
ATOM 1637 N N . THR A 1 203 ? -19.562 -4.564 31.290 1.00 95.75 203 THR A N 1
ATOM 1638 C CA . THR A 1 203 ? -19.582 -4.207 32.717 1.00 95.75 203 THR A CA 1
ATOM 1639 C C . THR A 1 203 ? -20.921 -4.544 33.362 1.00 95.75 203 THR A C 1
ATOM 1641 O O . THR A 1 203 ? -20.935 -5.108 34.445 1.00 95.75 203 THR A O 1
ATOM 1644 N N . ALA A 1 204 ? -22.045 -4.298 32.680 1.00 96.38 204 ALA A N 1
ATOM 1645 C CA . ALA A 1 204 ? -23.366 -4.638 33.209 1.00 96.38 204 ALA A CA 1
ATOM 1646 C C . ALA A 1 204 ? -23.547 -6.151 33.436 1.00 96.38 204 ALA A C 1
ATOM 1648 O O . ALA A 1 204 ? -24.191 -6.553 34.404 1.00 96.38 204 ALA A O 1
ATOM 1649 N N . VAL A 1 205 ? -22.971 -6.992 32.569 1.00 96.19 205 VAL A N 1
ATOM 1650 C CA . VAL A 1 205 ? -22.963 -8.452 32.763 1.00 96.19 205 VAL A CA 1
ATOM 1651 C C . VAL A 1 205 ? -22.113 -8.829 33.976 1.00 96.19 205 VAL A C 1
ATOM 1653 O O . VAL A 1 205 ? -22.588 -9.568 34.834 1.00 96.19 205 VAL A O 1
ATOM 1656 N N . ILE A 1 206 ? -20.901 -8.278 34.089 1.00 94.12 206 ILE A N 1
ATOM 1657 C CA . ILE A 1 206 ? -20.001 -8.522 35.229 1.00 94.12 206 ILE A CA 1
ATOM 1658 C C . ILE A 1 206 ? -20.662 -8.099 36.547 1.00 94.12 206 ILE A C 1
ATOM 1660 O O . ILE A 1 206 ? -20.608 -8.834 37.534 1.00 94.12 206 ILE A O 1
ATOM 1664 N N . ASP A 1 207 ? -21.329 -6.946 36.565 1.00 95.88 207 ASP A N 1
ATOM 1665 C CA . ASP A 1 207 ? -22.045 -6.444 37.736 1.00 95.88 207 ASP A CA 1
ATOM 1666 C C . ASP A 1 207 ? -23.206 -7.372 38.114 1.00 95.88 207 ASP A C 1
ATOM 1668 O O . ASP A 1 207 ? -23.377 -7.706 39.287 1.00 95.88 207 ASP A O 1
ATOM 1672 N N . ALA A 1 208 ? -23.982 -7.843 37.132 1.00 95.38 208 ALA A N 1
ATOM 1673 C CA . ALA A 1 208 ? -25.077 -8.782 37.363 1.00 95.38 208 ALA A CA 1
ATOM 1674 C C . ALA A 1 208 ? -24.582 -10.131 37.912 1.00 95.38 208 ALA A C 1
ATOM 1676 O O . ALA A 1 208 ? -25.166 -10.659 38.861 1.00 95.38 208 ALA A O 1
ATOM 1677 N N . GLU A 1 209 ? -23.489 -10.671 37.368 1.00 95.00 209 GLU A N 1
ATOM 1678 C CA . GLU A 1 209 ? -22.850 -11.891 37.874 1.00 95.00 209 GLU A CA 1
ATOM 1679 C C . GLU A 1 209 ? -22.316 -11.699 39.296 1.00 95.00 209 GLU A C 1
ATOM 1681 O O . GLU A 1 209 ? -22.533 -12.547 40.163 1.00 95.00 209 GLU A O 1
ATOM 1686 N N . THR A 1 210 ? -21.680 -10.558 39.563 1.00 95.19 210 THR A N 1
ATOM 1687 C CA . THR A 1 210 ? -21.158 -10.207 40.889 1.00 95.19 210 THR A CA 1
ATOM 1688 C C . THR A 1 210 ? -22.288 -10.096 41.912 1.00 95.19 210 THR A C 1
ATOM 1690 O O . THR A 1 210 ? -22.180 -10.632 43.017 1.00 95.19 210 THR A O 1
ATOM 1693 N N . LEU A 1 211 ? -23.402 -9.452 41.551 1.00 96.81 211 LEU A N 1
ATOM 1694 C CA . LEU A 1 211 ? -24.590 -9.358 42.402 1.00 96.81 211 LEU A CA 1
ATOM 1695 C C . LEU A 1 211 ? -25.205 -10.735 42.664 1.00 96.81 211 LEU A C 1
ATOM 1697 O O . LEU A 1 211 ? -25.509 -11.048 43.815 1.00 96.81 211 LEU A O 1
ATOM 1701 N N . ALA A 1 212 ? -25.333 -11.581 41.639 1.00 95.12 212 ALA A N 1
ATOM 1702 C CA . ALA A 1 212 ? -25.845 -12.940 41.793 1.00 95.12 212 ALA A CA 1
ATOM 1703 C C . ALA A 1 212 ? -24.964 -13.773 42.738 1.00 95.12 212 ALA A C 1
ATOM 1705 O O . ALA A 1 212 ? -25.477 -14.418 43.656 1.00 95.12 212 ALA A O 1
ATOM 1706 N N . GLN A 1 213 ? -23.639 -13.712 42.576 1.00 94.06 213 GLN A N 1
ATOM 1707 C CA . GLN A 1 213 ? -22.693 -14.370 43.480 1.00 94.06 213 GLN A CA 1
ATOM 1708 C C . GLN A 1 213 ? -22.816 -13.837 44.909 1.00 94.06 213 GLN A C 1
ATOM 1710 O O . GLN A 1 213 ? -22.849 -14.628 45.853 1.00 94.06 213 GLN A O 1
ATOM 1715 N N . ARG A 1 214 ? -22.953 -12.515 45.084 1.00 96.00 214 ARG A N 1
ATOM 1716 C CA . ARG A 1 214 ? -23.146 -11.905 46.404 1.00 96.00 214 ARG A CA 1
ATOM 1717 C C . ARG A 1 214 ? -24.413 -12.424 47.080 1.00 96.00 214 ARG A C 1
ATOM 1719 O O . ARG A 1 214 ? -24.338 -12.846 48.228 1.00 96.00 214 ARG A O 1
ATOM 1726 N N . THR A 1 215 ? -25.542 -12.474 46.373 1.00 94.75 215 THR A N 1
ATOM 1727 C CA . THR A 1 215 ? -26.802 -13.015 46.909 1.00 94.75 215 THR A CA 1
ATOM 1728 C C . THR A 1 215 ? -26.681 -14.493 47.282 1.00 94.75 215 THR A C 1
ATOM 1730 O O . THR A 1 215 ? -27.197 -14.907 48.320 1.00 94.75 215 THR A O 1
ATOM 1733 N N . VAL A 1 216 ? -25.965 -15.300 46.491 1.00 94.69 216 VAL A N 1
ATOM 1734 C CA . VAL A 1 216 ? -25.708 -16.709 46.830 1.00 94.69 216 VAL A CA 1
ATOM 1735 C C . VAL A 1 216 ? -24.881 -16.816 48.112 1.00 94.69 216 VAL A C 1
ATOM 1737 O O . VAL A 1 216 ? -25.277 -17.543 49.023 1.00 94.69 216 VAL A O 1
ATOM 1740 N N . ILE A 1 217 ? -23.787 -16.061 48.226 1.00 93.38 217 ILE A N 1
ATOM 1741 C CA . ILE A 1 217 ? -22.934 -16.041 49.424 1.00 93.38 217 ILE A CA 1
ATOM 1742 C C . ILE A 1 217 ? -23.734 -15.579 50.650 1.00 93.38 217 ILE A C 1
ATOM 1744 O O . ILE A 1 217 ? -23.684 -16.228 51.695 1.00 93.38 217 ILE A O 1
ATOM 1748 N N . GLU A 1 218 ? -24.521 -14.508 50.524 1.00 94.19 218 GLU A N 1
ATOM 1749 C CA . GLU A 1 218 ? -25.410 -14.011 51.581 1.00 94.19 218 GLU A CA 1
ATOM 1750 C C . GLU A 1 218 ? -26.435 -15.078 52.000 1.00 94.19 218 GLU A C 1
ATOM 1752 O O . GLU A 1 218 ? -26.616 -15.327 53.193 1.00 94.19 218 GLU A O 1
ATOM 1757 N N . SER A 1 219 ? -27.054 -15.781 51.044 1.00 90.88 219 SER A N 1
ATOM 1758 C CA . SER A 1 219 ? -28.023 -16.847 51.332 1.00 90.88 219 SER A CA 1
ATOM 1759 C C . SER A 1 219 ? -27.397 -18.024 52.093 1.00 90.88 219 SER A C 1
ATOM 1761 O O . SER A 1 219 ? -27.994 -18.538 53.044 1.00 90.88 219 SER A O 1
ATOM 1763 N N . GLN A 1 220 ? -26.166 -18.408 51.741 1.00 92.75 220 GLN A N 1
ATOM 1764 C CA . GLN A 1 220 ? -25.399 -19.452 52.423 1.00 92.75 220 GLN A CA 1
ATOM 1765 C C . GLN A 1 220 ? -24.975 -19.010 53.829 1.00 92.75 220 GLN A C 1
ATOM 1767 O O . GLN A 1 220 ? -25.067 -19.787 54.786 1.00 92.75 220 GLN A O 1
ATOM 1772 N N . ALA A 1 221 ? -24.560 -17.751 53.983 1.00 91.38 221 ALA A N 1
ATOM 1773 C CA . ALA A 1 221 ? -24.228 -17.163 55.277 1.00 91.38 221 ALA A CA 1
ATOM 1774 C C . ALA A 1 221 ? -25.452 -17.128 56.211 1.00 91.38 221 ALA A C 1
ATOM 1776 O O . ALA A 1 221 ? -25.356 -17.507 57.377 1.00 91.38 221 ALA A O 1
ATOM 1777 N N . MET A 1 222 ? -26.633 -16.762 55.705 1.00 88.38 222 MET A N 1
ATOM 1778 C CA . MET A 1 222 ? -27.871 -16.802 56.491 1.00 88.38 222 MET A CA 1
ATOM 1779 C C . MET A 1 222 ? -28.282 -18.234 56.847 1.00 88.38 222 MET A C 1
ATOM 1781 O O . MET A 1 222 ? -28.673 -18.496 57.980 1.00 88.38 222 MET A O 1
ATOM 1785 N N . ALA A 1 223 ? -28.169 -19.188 55.918 1.00 87.38 223 ALA A N 1
ATOM 1786 C CA . ALA A 1 223 ? -28.470 -20.593 56.198 1.00 87.38 223 ALA A CA 1
ATOM 1787 C C . ALA A 1 223 ? -27.556 -21.174 57.292 1.00 87.38 223 ALA A C 1
ATOM 1789 O O . ALA A 1 223 ? -28.029 -21.848 58.207 1.00 87.38 223 ALA A O 1
ATOM 1790 N N . THR A 1 224 ? -26.259 -20.861 57.249 1.00 88.56 224 THR A N 1
ATOM 1791 C CA . THR A 1 224 ? -25.310 -21.263 58.299 1.00 88.56 224 THR A CA 1
ATOM 1792 C C . THR A 1 224 ? -25.557 -20.541 59.624 1.00 88.56 224 THR A C 1
ATOM 1794 O O . THR A 1 224 ? -25.406 -21.160 60.677 1.00 88.56 224 THR A O 1
ATOM 1797 N N . LYS A 1 225 ? -25.992 -19.273 59.605 1.00 90.38 225 LYS A N 1
ATOM 1798 C CA . LYS A 1 225 ? -26.429 -18.541 60.806 1.00 90.38 225 LYS A CA 1
ATOM 1799 C C . LYS A 1 225 ? -27.640 -19.212 61.466 1.00 90.38 225 LYS A C 1
ATOM 1801 O O . LYS A 1 225 ? -27.560 -19.557 62.641 1.00 90.38 225 LYS A O 1
ATOM 1806 N N . ARG A 1 226 ? -28.704 -19.493 60.703 1.00 86.62 226 ARG A N 1
ATOM 1807 C CA . ARG A 1 226 ? -29.903 -20.224 61.171 1.00 86.62 226 ARG A CA 1
ATOM 1808 C C . ARG A 1 226 ? -29.546 -21.555 61.822 1.00 86.62 226 ARG A C 1
ATOM 1810 O O . ARG A 1 226 ? -30.036 -21.870 62.900 1.00 86.62 226 ARG A O 1
ATOM 1817 N N . ALA A 1 227 ? -28.648 -22.313 61.190 1.00 86.56 227 ALA A N 1
ATOM 1818 C CA . ALA A 1 227 ? -28.193 -23.598 61.711 1.00 86.56 227 ALA A CA 1
ATOM 1819 C C . ALA A 1 227 ? -27.460 -23.475 63.061 1.00 86.56 227 ALA A C 1
ATOM 1821 O O . ALA A 1 227 ? -27.577 -24.370 63.893 1.00 86.56 227 ALA A O 1
ATOM 1822 N N . LYS A 1 228 ? -26.723 -22.379 63.294 1.00 87.25 228 LYS A N 1
ATOM 1823 C CA . LYS A 1 228 ? -26.039 -22.115 64.572 1.00 87.25 228 LYS A CA 1
ATOM 1824 C C . LYS A 1 228 ? -26.988 -21.625 65.663 1.00 87.25 228 LYS A C 1
ATOM 1826 O O . LYS A 1 228 ? -26.841 -22.022 66.812 1.00 87.25 228 LYS A O 1
ATOM 1831 N N . GLU A 1 229 ? -27.921 -20.747 65.311 1.00 86.06 229 GLU A N 1
ATOM 1832 C CA . GLU A 1 229 ? -28.838 -20.104 66.261 1.00 86.06 229 GLU A CA 1
ATOM 1833 C C . GLU A 1 229 ? -30.098 -20.950 66.544 1.00 86.06 229 GLU A C 1
ATOM 1835 O O . GLU A 1 229 ? -30.829 -20.672 67.490 1.00 86.06 229 GLU A O 1
ATOM 1840 N N . GLY A 1 230 ? -30.324 -22.024 65.777 1.00 80.31 230 GLY A N 1
ATOM 1841 C CA . GLY A 1 230 ? -31.290 -23.079 66.097 1.00 80.31 230 GLY A CA 1
ATOM 1842 C C . GLY A 1 230 ? -32.741 -22.803 65.693 1.00 80.31 230 GLY A C 1
ATOM 1843 O O . GLY A 1 230 ? -33.632 -23.511 66.159 1.00 80.31 230 GLY A O 1
ATOM 1844 N N . TYR A 1 231 ? -33.002 -21.813 64.833 1.00 80.25 231 TYR A N 1
ATOM 1845 C CA . TYR A 1 231 ? -34.348 -21.514 64.321 1.00 80.25 231 TYR A CA 1
ATOM 1846 C C . TYR A 1 231 ? -34.532 -21.898 62.848 1.00 80.25 231 TYR A C 1
ATOM 1848 O O . TYR A 1 231 ? -33.595 -21.938 62.050 1.00 80.25 231 TYR A O 1
ATOM 1856 N N . THR A 1 232 ? -35.782 -22.185 62.479 1.00 84.69 232 THR A N 1
ATOM 1857 C CA . THR A 1 232 ? -36.190 -22.559 61.114 1.00 84.69 232 THR A CA 1
ATOM 1858 C C . THR A 1 232 ? -36.579 -21.336 60.274 1.00 84.69 232 THR A C 1
ATOM 1860 O O . THR A 1 232 ? -36.964 -20.299 60.811 1.00 84.69 232 THR A O 1
ATOM 1863 N N . TYR A 1 233 ? -36.545 -21.460 58.941 1.00 81.00 233 TYR A N 1
ATOM 1864 C CA . TYR A 1 233 ? -36.946 -20.377 58.023 1.00 81.00 233 TYR A CA 1
ATOM 1865 C C . TYR A 1 233 ? -38.385 -19.882 58.263 1.00 81.00 233 TYR A C 1
ATOM 1867 O O . TYR A 1 233 ? -38.656 -18.687 58.193 1.00 81.00 233 TYR A O 1
ATOM 1875 N N . GLN A 1 234 ? -39.309 -20.794 58.592 1.00 80.31 234 GLN A N 1
ATOM 1876 C CA . GLN A 1 234 ? -40.696 -20.434 58.906 1.00 80.31 234 GLN A CA 1
ATOM 1877 C C . GLN A 1 234 ? -40.804 -19.601 60.190 1.00 80.31 234 GLN A C 1
ATOM 1879 O O . GLN A 1 234 ? -41.621 -18.685 60.251 1.00 80.31 234 GLN A O 1
ATOM 1884 N N . GLN A 1 235 ? -39.972 -19.889 61.195 1.00 80.38 235 GLN A N 1
ATOM 1885 C CA . GLN A 1 235 ? -39.933 -19.119 62.440 1.00 80.38 235 GLN A CA 1
ATOM 1886 C C . GLN A 1 235 ? -39.324 -17.729 62.220 1.00 80.38 235 GLN A C 1
ATOM 1888 O O . GLN A 1 235 ? -39.891 -16.753 62.694 1.00 80.38 235 GLN A O 1
ATOM 1893 N N . GLU A 1 236 ? -38.236 -17.620 61.449 1.00 81.38 236 GLU A N 1
ATOM 1894 C CA . GLU A 1 236 ? -37.599 -16.333 61.113 1.00 81.38 236 GLU A CA 1
ATOM 1895 C C . GLU A 1 236 ? -38.566 -15.384 60.396 1.00 81.38 236 GLU A C 1
ATOM 1897 O O . GLU A 1 236 ? -38.774 -14.262 60.844 1.00 81.38 236 GLU A O 1
ATOM 1902 N N . ARG A 1 237 ? -39.257 -15.863 59.353 1.00 84.38 237 ARG A N 1
ATOM 1903 C CA . ARG A 1 237 ? -40.275 -15.068 58.645 1.00 84.38 237 ARG A CA 1
ATOM 1904 C C . ARG A 1 237 ? -41.422 -14.634 59.560 1.00 84.38 237 ARG A C 1
ATOM 1906 O O . ARG A 1 237 ? -41.987 -13.566 59.351 1.00 84.38 237 ARG A O 1
ATOM 1913 N N . GLY A 1 238 ? -41.774 -15.455 60.551 1.00 79.88 238 GLY A N 1
ATOM 1914 C CA . GLY A 1 238 ? -42.764 -15.099 61.568 1.00 79.88 238 GLY A CA 1
ATOM 1915 C C . GLY A 1 238 ? -42.303 -13.944 62.462 1.00 79.88 238 GLY A C 1
ATOM 1916 O O . GLY A 1 238 ? -43.103 -13.059 62.761 1.00 79.88 238 GLY A O 1
ATOM 1917 N N . PHE A 1 239 ? -41.022 -13.922 62.844 1.00 83.75 239 PHE A N 1
ATOM 1918 C CA . PHE A 1 239 ? -40.429 -12.822 63.610 1.00 83.75 239 PHE A CA 1
ATOM 1919 C C . PHE A 1 239 ? -40.290 -11.540 62.781 1.00 83.75 239 PHE A C 1
ATOM 1921 O O . PHE A 1 239 ? -40.632 -10.477 63.292 1.00 83.75 239 PHE A O 1
ATOM 1928 N N . ASP A 1 240 ? -39.889 -11.636 61.508 1.00 82.31 240 ASP A N 1
ATOM 1929 C CA . ASP A 1 240 ? -39.800 -10.483 60.597 1.00 82.31 240 ASP A CA 1
ATOM 1930 C C . ASP A 1 240 ? -41.162 -9.797 60.429 1.00 82.31 240 ASP A C 1
ATOM 1932 O O . ASP A 1 240 ? -41.282 -8.590 60.613 1.00 82.31 240 ASP A O 1
ATOM 1936 N N . VAL A 1 241 ? -42.221 -10.570 60.156 1.00 82.00 241 VAL A N 1
ATOM 1937 C CA . VAL A 1 241 ? -43.580 -10.021 60.011 1.00 82.00 241 VAL A CA 1
ATOM 1938 C C . VAL A 1 241 ? -44.059 -9.386 61.316 1.00 82.00 241 VAL A C 1
ATOM 1940 O O . VAL A 1 241 ? -44.667 -8.319 61.288 1.00 82.00 241 VAL A O 1
ATOM 1943 N N . ALA A 1 242 ? -43.784 -10.007 62.466 1.00 77.81 242 ALA A N 1
ATOM 1944 C CA . ALA A 1 242 ? -44.134 -9.425 63.759 1.00 77.81 242 ALA A CA 1
ATOM 1945 C C . ALA A 1 242 ? -43.388 -8.104 64.015 1.00 77.81 242 ALA A C 1
ATOM 1947 O O . ALA A 1 242 ? -43.976 -7.163 64.549 1.00 77.81 242 ALA A O 1
ATOM 1948 N N . GLN A 1 243 ? -42.122 -8.018 63.605 1.00 79.69 243 GLN A N 1
ATOM 1949 C CA . GLN A 1 243 ? -41.305 -6.817 63.724 1.00 79.69 243 GLN A CA 1
ATOM 1950 C C . GLN A 1 243 ? -41.766 -5.701 62.777 1.00 79.69 243 GLN A C 1
ATOM 1952 O O . GLN A 1 243 ? -41.892 -4.563 63.224 1.00 79.69 243 GLN A O 1
ATOM 1957 N N . ASP A 1 244 ? -42.074 -6.006 61.515 1.00 79.94 244 ASP A N 1
ATOM 1958 C CA . ASP A 1 244 ? -42.598 -5.031 60.549 1.00 79.94 244 ASP A CA 1
ATOM 1959 C C . ASP A 1 244 ? -43.954 -4.471 61.000 1.00 79.94 244 ASP A C 1
ATOM 1961 O O . ASP A 1 244 ? -44.198 -3.266 60.921 1.00 79.94 244 ASP A O 1
ATOM 1965 N N . VAL A 1 245 ? -44.832 -5.327 61.538 1.00 76.44 245 VAL A N 1
ATOM 1966 C CA . VAL A 1 245 ? -46.119 -4.908 62.119 1.00 76.44 245 VAL A CA 1
ATOM 1967 C C . VAL A 1 245 ? -45.911 -4.022 63.351 1.00 76.44 245 VAL A C 1
ATOM 1969 O O . VAL A 1 245 ? -46.647 -3.054 63.524 1.00 76.44 245 VAL A O 1
ATOM 1972 N N . ALA A 1 246 ? -44.908 -4.314 64.183 1.00 75.44 246 ALA A N 1
ATOM 1973 C CA . ALA A 1 246 ? -44.571 -3.502 65.351 1.00 75.44 246 ALA A CA 1
ATOM 1974 C C . ALA A 1 246 ? -43.882 -2.173 64.995 1.00 75.44 246 ALA A C 1
ATOM 1976 O O . ALA A 1 246 ? -44.047 -1.207 65.725 1.00 75.44 246 ALA A O 1
ATOM 1977 N N . GLN A 1 247 ? -43.126 -2.092 63.892 1.00 74.06 247 GLN A N 1
ATOM 1978 C CA . GLN A 1 247 ? -42.517 -0.840 63.416 1.00 74.06 247 GLN A CA 1
ATOM 1979 C C . GLN A 1 247 ? -43.513 0.068 62.689 1.00 74.06 247 GLN A C 1
ATOM 1981 O O . GLN A 1 247 ? -43.346 1.288 62.677 1.00 74.06 247 GLN A O 1
ATOM 1986 N N . ASN A 1 248 ? -44.561 -0.502 62.093 1.00 65.56 248 ASN A N 1
ATOM 1987 C CA . ASN A 1 248 ? -45.607 0.245 61.406 1.00 65.56 248 ASN A CA 1
ATOM 1988 C C . ASN A 1 248 ? -46.667 0.774 62.399 1.00 65.56 248 ASN A C 1
ATOM 1990 O O . ASN A 1 248 ? -47.863 0.529 62.251 1.00 65.56 248 ASN A O 1
ATOM 1994 N N . GLU A 1 249 ? -46.230 1.523 63.421 1.00 60.62 249 GLU A N 1
ATOM 1995 C CA . GLU A 1 249 ? -47.091 2.111 64.469 1.00 60.62 249 GLU A CA 1
ATOM 1996 C C . GLU A 1 249 ? -48.012 3.244 63.955 1.00 60.62 249 GLU A C 1
ATOM 1998 O O . GLU A 1 249 ? -48.782 3.829 64.718 1.00 60.62 249 GLU A O 1
ATOM 2003 N N . ALA A 1 250 ? -47.984 3.560 62.655 1.00 52.28 250 ALA A N 1
ATOM 2004 C CA . ALA A 1 250 ? -48.686 4.691 62.049 1.00 52.28 250 ALA A CA 1
ATOM 2005 C C . ALA A 1 250 ? -49.917 4.298 61.206 1.00 52.28 250 ALA A C 1
ATOM 2007 O O . ALA A 1 250 ? -50.119 4.832 60.121 1.00 52.28 250 ALA A O 1
ATOM 2008 N N . VAL A 1 251 ? -50.798 3.433 61.720 1.00 49.00 251 VAL A N 1
ATOM 2009 C CA . VAL A 1 251 ? -52.241 3.491 61.406 1.00 49.00 251 VAL A CA 1
ATOM 2010 C C . VAL A 1 251 ? -53.015 3.262 62.701 1.00 49.00 251 VAL A C 1
ATOM 2012 O O . VAL A 1 251 ? -53.380 2.148 63.072 1.00 49.00 251 VAL A O 1
ATOM 2015 N N . GLY A 1 252 ? -53.260 4.358 63.417 1.00 49.19 252 GLY A N 1
ATOM 2016 C CA . GLY A 1 252 ? -54.145 4.382 64.571 1.00 49.19 252 GLY A CA 1
ATOM 2017 C C . GLY A 1 252 ? -55.591 4.088 64.171 1.00 49.19 252 GLY A C 1
ATOM 2018 O O . GLY A 1 252 ? -56.341 5.010 63.896 1.00 49.19 252 GLY A O 1
ATOM 2019 N N . GLN A 1 253 ? -55.981 2.814 64.176 1.00 48.50 253 GLN A N 1
ATOM 2020 C CA . GLN A 1 253 ? -57.329 2.323 64.493 1.00 48.50 253 GLN A CA 1
ATOM 2021 C C . GLN A 1 253 ? -57.228 0.854 64.926 1.00 48.50 253 GLN A C 1
ATOM 2023 O O . GLN A 1 253 ? -57.636 -0.077 64.232 1.00 48.50 253 GLN A O 1
ATOM 2028 N N . PHE A 1 254 ? -56.705 0.645 66.134 1.00 46.94 254 PHE A N 1
ATOM 2029 C CA . PHE A 1 254 ? -56.609 -0.674 66.768 1.00 46.94 254 PHE A CA 1
ATOM 2030 C C . PHE A 1 254 ? -57.988 -1.322 67.039 1.00 46.94 254 PHE A C 1
ATOM 2032 O O . PHE A 1 254 ? -58.078 -2.492 67.394 1.00 46.94 254 PHE A O 1
ATOM 2039 N N . THR A 1 255 ? -59.088 -0.588 66.838 1.00 45.84 255 THR A N 1
ATOM 2040 C CA . THR A 1 255 ? -60.457 -1.042 67.130 1.00 45.84 255 THR A CA 1
ATOM 2041 C C . THR A 1 255 ? -61.136 -1.782 65.968 1.00 45.84 255 THR A C 1
ATOM 2043 O O . THR A 1 255 ? -62.192 -2.365 66.182 1.00 45.84 255 THR A O 1
ATOM 2046 N N . ASN A 1 256 ? -60.531 -1.857 64.771 1.00 44.03 256 ASN A N 1
ATOM 2047 C CA . ASN A 1 256 ? -61.057 -2.689 63.670 1.00 44.03 256 ASN A CA 1
ATOM 2048 C C . ASN A 1 256 ? -60.223 -3.960 63.391 1.00 44.03 256 ASN A C 1
ATOM 2050 O O . ASN A 1 256 ? -60.550 -4.750 62.506 1.00 44.03 256 ASN A O 1
ATOM 2054 N N . MET A 1 257 ? -59.164 -4.207 64.173 1.00 48.06 257 MET A N 1
ATOM 2055 C CA . MET A 1 257 ? -58.250 -5.346 63.988 1.00 48.06 257 MET A CA 1
ATOM 2056 C C . MET A 1 257 ? -58.647 -6.604 64.784 1.00 48.06 257 MET A C 1
ATOM 2058 O O . MET A 1 257 ? -57.921 -7.593 64.785 1.00 48.06 257 MET A O 1
ATOM 2062 N N . GLY A 1 258 ? -59.842 -6.623 65.387 1.00 44.06 258 GLY A N 1
ATOM 2063 C CA . GLY A 1 258 ? -60.492 -7.856 65.862 1.00 44.06 258 GLY A CA 1
ATOM 2064 C C . GLY A 1 258 ? -60.952 -8.787 64.728 1.00 44.06 258 GLY A C 1
ATOM 2065 O O . GLY A 1 258 ? -61.405 -9.897 64.984 1.00 44.06 258 GLY A O 1
ATOM 2066 N N . VAL A 1 259 ? -60.809 -8.353 63.469 1.00 47.44 259 VAL A N 1
ATOM 2067 C CA . VAL A 1 259 ? -61.196 -9.094 62.257 1.00 47.44 259 VAL A CA 1
ATOM 2068 C C . VAL A 1 259 ? -59.971 -9.606 61.468 1.00 47.44 259 VAL A C 1
ATOM 2070 O O . VAL A 1 259 ? -60.106 -10.504 60.642 1.00 47.44 259 VAL A O 1
ATOM 2073 N N . GLY A 1 260 ? -58.750 -9.122 61.743 1.00 46.03 260 GLY A N 1
ATOM 2074 C CA . GLY A 1 260 ? -57.536 -9.440 60.962 1.00 46.03 260 GLY A CA 1
ATOM 2075 C C . GLY A 1 260 ? -56.785 -10.714 61.372 1.00 46.03 260 GLY A C 1
ATOM 2076 O O . GLY A 1 260 ? -56.094 -11.310 60.551 1.00 46.03 260 GLY A O 1
ATOM 2077 N N . PHE A 1 261 ? -56.951 -11.178 62.615 1.00 43.09 261 PHE A N 1
ATOM 2078 C CA . PHE A 1 261 ? -56.319 -12.419 63.095 1.00 43.09 261 PHE A CA 1
ATOM 2079 C C . PHE A 1 261 ? -57.150 -13.677 62.772 1.00 43.09 261 PHE A C 1
ATOM 2081 O O . PHE A 1 261 ? -56.603 -14.768 62.648 1.00 43.09 261 PHE A O 1
ATOM 2088 N N . GLY A 1 262 ? -58.470 -13.529 62.586 1.00 41.53 262 GLY A N 1
ATOM 2089 C CA . GLY A 1 262 ? -59.396 -14.623 62.250 1.00 41.53 262 GLY A CA 1
ATOM 2090 C C . GLY A 1 262 ? -59.653 -14.825 60.751 1.00 41.53 262 GLY A C 1
ATOM 2091 O O . GLY A 1 262 ? -60.284 -15.804 60.366 1.00 41.53 262 GLY A O 1
ATOM 2092 N N . THR A 1 263 ? -59.171 -13.927 59.887 1.00 43.81 263 THR A N 1
ATOM 2093 C CA . THR A 1 263 ? -59.423 -13.968 58.433 1.00 43.81 263 THR A CA 1
ATOM 2094 C C . THR A 1 263 ? -58.257 -14.526 57.614 1.00 43.81 263 THR A C 1
ATOM 2096 O O . THR A 1 263 ? -58.463 -14.936 56.471 1.00 43.81 263 THR A O 1
ATOM 2099 N N . MET A 1 264 ? -57.060 -14.678 58.190 1.00 43.62 264 MET A N 1
ATOM 2100 C CA . MET A 1 264 ? -55.910 -15.236 57.458 1.00 43.62 264 MET A CA 1
ATOM 2101 C C . MET A 1 264 ? -56.048 -16.740 57.144 1.00 43.62 264 MET A C 1
ATOM 2103 O O . MET A 1 264 ? -55.359 -17.249 56.266 1.00 43.62 264 MET A O 1
ATOM 2107 N N . ALA A 1 265 ? -56.991 -17.436 57.791 1.00 45.31 265 ALA A N 1
ATOM 2108 C CA . ALA A 1 265 ? -57.352 -18.821 57.475 1.00 45.31 265 ALA A CA 1
ATOM 2109 C C . ALA A 1 265 ? -58.566 -18.958 56.524 1.00 45.31 265 ALA A C 1
ATOM 2111 O O . ALA A 1 265 ? -58.893 -20.072 56.125 1.00 45.31 265 ALA A O 1
ATOM 2112 N N . GLY A 1 266 ? -59.248 -17.861 56.154 1.00 47.31 266 GLY A N 1
ATOM 2113 C CA . GLY A 1 266 ? -60.542 -17.912 55.445 1.00 47.31 266 GLY A CA 1
ATOM 2114 C C . GLY A 1 266 ? -60.664 -17.072 54.167 1.00 47.31 266 GLY A C 1
ATOM 2115 O O . GLY A 1 266 ? -61.618 -17.247 53.414 1.00 47.31 266 GLY A O 1
ATOM 2116 N N . VAL A 1 267 ? -59.712 -16.183 53.866 1.00 43.62 267 VAL A N 1
ATOM 2117 C CA . VAL A 1 267 ? -59.800 -15.253 52.715 1.00 43.62 267 VAL A CA 1
ATOM 2118 C C . VAL A 1 267 ? -59.204 -15.833 51.416 1.00 43.62 267 VAL A C 1
ATOM 2120 O O . VAL A 1 267 ? -59.103 -15.149 50.404 1.00 43.62 267 VAL A O 1
ATOM 2123 N N . GLY A 1 268 ? -58.898 -17.135 51.376 1.00 44.28 268 GLY A N 1
ATOM 2124 C CA . GLY A 1 268 ? -58.513 -17.820 50.133 1.00 44.28 268 GLY A CA 1
ATOM 2125 C C . GLY A 1 268 ? -59.636 -17.900 49.082 1.00 44.28 268 GLY A C 1
ATOM 2126 O O . GLY A 1 268 ? -59.349 -18.042 47.898 1.00 44.28 268 GLY A O 1
ATOM 2127 N N . GLY A 1 269 ? -60.910 -17.783 49.488 1.00 49.25 269 GLY A N 1
ATOM 2128 C CA . GLY A 1 269 ? -62.063 -17.975 48.593 1.00 49.25 269 GLY A CA 1
ATOM 2129 C C . GLY A 1 269 ? -62.641 -16.707 47.950 1.00 49.25 269 GLY A C 1
ATOM 2130 O O . GLY A 1 269 ? -63.112 -16.757 46.818 1.00 49.25 269 GLY A O 1
ATOM 2131 N N . ALA A 1 270 ? -62.608 -15.558 48.634 1.00 50.28 270 ALA A N 1
ATOM 2132 C CA . ALA A 1 270 ? -63.327 -14.358 48.181 1.00 50.28 270 ALA A CA 1
ATOM 2133 C C . ALA A 1 270 ? -62.518 -13.482 47.206 1.00 50.28 270 ALA A C 1
ATOM 2135 O O . ALA A 1 270 ? -63.091 -12.869 46.308 1.00 50.28 270 ALA A O 1
ATOM 2136 N N . VAL A 1 271 ? -61.186 -13.462 47.326 1.00 46.97 271 VAL A N 1
ATOM 2137 C CA . VAL A 1 271 ? -60.303 -12.699 46.421 1.00 46.97 271 VAL A CA 1
ATOM 2138 C C . VAL A 1 271 ? -60.074 -13.445 45.096 1.00 46.97 271 VAL A C 1
ATOM 2140 O O . VAL A 1 271 ? -59.921 -12.817 44.050 1.00 46.97 271 VAL A O 1
ATOM 2143 N N . GLY A 1 272 ? -60.160 -14.782 45.103 1.00 49.34 272 GLY A N 1
ATOM 2144 C CA . GLY A 1 272 ? -60.067 -15.605 43.891 1.00 49.34 272 GLY A CA 1
ATOM 2145 C C . GLY A 1 272 ? -61.200 -15.362 42.884 1.00 49.34 272 GLY A C 1
ATOM 2146 O O . GLY A 1 272 ? -60.971 -15.453 41.681 1.00 49.34 272 GLY A O 1
ATOM 2147 N N . GLY A 1 273 ? -62.397 -14.984 43.351 1.00 55.91 273 GLY A N 1
ATOM 2148 C CA . GLY A 1 273 ? -63.558 -14.728 42.487 1.00 55.91 273 GLY A CA 1
ATOM 2149 C C . GLY A 1 273 ? -63.485 -13.408 41.712 1.00 55.91 273 GLY A C 1
ATOM 2150 O O . GLY A 1 273 ? -63.795 -13.377 40.525 1.00 55.91 273 GLY A O 1
ATOM 2151 N N . VAL A 1 274 ? -63.022 -12.331 42.353 1.00 55.84 274 VAL A N 1
ATOM 2152 C CA . VAL A 1 274 ? -62.920 -10.995 41.730 1.00 55.84 274 VAL A CA 1
ATOM 2153 C C . VAL A 1 274 ? -61.688 -10.843 40.838 1.00 55.84 274 VAL A C 1
ATOM 2155 O O . VAL A 1 274 ? -61.756 -10.184 39.800 1.00 55.84 274 VAL A O 1
ATOM 2158 N N . VAL A 1 275 ? -60.579 -11.507 41.180 1.00 53.91 275 VAL A N 1
ATOM 2159 C CA . VAL A 1 275 ? -59.396 -11.579 40.307 1.00 53.91 275 VAL A CA 1
ATOM 2160 C C . VAL A 1 275 ? -59.651 -12.546 39.143 1.00 53.91 275 VAL A C 1
ATOM 2162 O O . VAL A 1 275 ? -59.286 -12.237 38.013 1.00 53.91 275 VAL A O 1
ATOM 2165 N N . GLY A 1 276 ? -60.372 -13.651 39.369 1.00 54.03 276 GLY A N 1
ATOM 2166 C CA . GLY A 1 276 ? -60.774 -14.590 38.315 1.00 54.03 276 GLY A CA 1
ATOM 2167 C C . GLY A 1 276 ? -61.658 -13.959 37.233 1.00 54.03 276 GLY A C 1
ATOM 2168 O O . GLY A 1 276 ? -61.430 -14.193 36.049 1.00 54.03 276 GLY A O 1
ATOM 2169 N N . SER A 1 277 ? -62.610 -13.091 37.603 1.00 53.12 277 SER A N 1
ATOM 2170 C CA . SER A 1 277 ? -63.443 -12.364 36.631 1.00 53.12 277 SER A CA 1
ATOM 2171 C C . SER A 1 277 ? -62.698 -11.242 35.901 1.00 53.12 277 SER A C 1
ATOM 2173 O O . SER A 1 277 ? -62.975 -10.981 34.733 1.00 53.12 277 SER A O 1
ATOM 2175 N N . ALA A 1 278 ? -61.731 -10.593 36.559 1.00 60.16 278 ALA A N 1
ATOM 2176 C CA . ALA A 1 278 ? -60.903 -9.561 35.932 1.00 60.16 278 ALA A CA 1
ATOM 2177 C C . ALA A 1 278 ? -59.898 -10.158 34.930 1.00 60.16 278 ALA A C 1
ATOM 2179 O O . ALA A 1 278 ? -59.639 -9.558 33.890 1.00 60.16 278 ALA A O 1
ATOM 2180 N N . VAL A 1 279 ? -59.385 -11.362 35.205 1.00 57.38 279 VAL A N 1
ATOM 2181 C CA . VAL A 1 279 ? -58.470 -12.087 34.313 1.00 57.38 279 VAL A CA 1
ATOM 2182 C C . VAL A 1 279 ? -59.218 -12.744 33.146 1.00 57.38 279 VAL A C 1
ATOM 2184 O O . VAL A 1 279 ? -58.712 -12.695 32.029 1.00 57.38 279 VAL A O 1
ATOM 2187 N N . ASN A 1 280 ? -60.442 -13.258 33.341 1.00 50.38 280 ASN A N 1
ATOM 2188 C CA . ASN A 1 280 ? -61.258 -13.776 32.229 1.00 50.38 280 ASN A CA 1
ATOM 2189 C C . ASN A 1 280 ? -61.668 -12.672 31.234 1.00 50.38 280 ASN A C 1
ATOM 2191 O O . ASN A 1 280 ? -61.540 -12.864 30.028 1.00 50.38 280 ASN A O 1
ATOM 2195 N N . ASN A 1 281 ? -62.058 -11.485 31.716 1.00 51.41 281 ASN A N 1
ATOM 2196 C CA . ASN A 1 281 ? -62.393 -10.352 30.838 1.00 51.41 281 ASN A CA 1
ATOM 2197 C C . ASN A 1 281 ? -61.158 -9.710 30.168 1.00 51.41 281 ASN A C 1
ATOM 2199 O O . ASN A 1 281 ? -61.273 -9.100 29.101 1.00 51.41 281 ASN A O 1
ATOM 2203 N N . ALA A 1 282 ? -59.967 -9.855 30.759 1.00 56.66 282 ALA A N 1
ATOM 2204 C CA . ALA A 1 282 ? -58.705 -9.443 30.139 1.00 56.66 282 ALA A CA 1
ATOM 2205 C C . ALA A 1 282 ? -58.201 -10.458 29.094 1.00 56.66 282 ALA A C 1
ATOM 2207 O O . ALA A 1 282 ? -57.514 -10.071 28.155 1.00 56.66 282 ALA A O 1
ATOM 2208 N N . PHE A 1 283 ? -58.570 -11.738 29.212 1.00 47.31 283 PHE A N 1
ATOM 2209 C CA . PHE A 1 283 ? -58.233 -12.768 28.224 1.00 47.31 283 PHE A CA 1
ATOM 2210 C C . PHE A 1 283 ? -59.150 -12.745 26.988 1.00 47.31 283 PHE A C 1
ATOM 2212 O O . PHE A 1 283 ? -58.678 -13.001 25.882 1.00 47.31 283 PHE A O 1
ATOM 2219 N N . GLU A 1 284 ? -60.428 -12.369 27.125 1.00 42.53 284 GLU A N 1
ATOM 2220 C CA . GLU A 1 284 ? -61.343 -12.228 25.974 1.00 42.53 284 GLU A CA 1
ATOM 2221 C C . GLU A 1 284 ? -61.055 -10.994 25.097 1.00 42.53 284 GLU A C 1
ATOM 2223 O O . GLU A 1 284 ? -61.410 -10.978 23.920 1.00 42.53 284 GLU A O 1
ATOM 2228 N N . SER A 1 285 ? -60.356 -9.982 25.620 1.00 41.91 285 SER A N 1
ATOM 2229 C CA . SER A 1 285 ? -60.016 -8.753 24.881 1.00 41.91 285 SER A CA 1
ATOM 2230 C C . SER A 1 285 ? -58.676 -8.806 24.130 1.00 41.91 285 SER A C 1
ATOM 2232 O O . SER A 1 285 ? -58.339 -7.857 23.424 1.00 41.91 285 SER A O 1
ATOM 2234 N N . VAL A 1 286 ? -57.938 -9.921 24.212 1.00 42.31 286 VAL A N 1
ATOM 2235 C CA . VAL A 1 286 ? -56.630 -10.103 23.546 1.00 42.31 286 VAL A CA 1
ATOM 2236 C C . VAL A 1 286 ? -56.706 -11.057 22.341 1.00 42.31 286 VAL A C 1
ATOM 2238 O O . VAL A 1 286 ? -55.765 -11.145 21.559 1.00 42.31 286 VAL A O 1
ATOM 2241 N N . ASN A 1 287 ? -57.839 -11.729 22.107 1.00 43.38 287 ASN A N 1
ATOM 2242 C CA . ASN A 1 287 ? -57.916 -12.811 21.119 1.00 43.38 287 ASN A CA 1
ATOM 2243 C C . ASN A 1 287 ? -58.436 -12.408 19.723 1.00 43.38 287 ASN A C 1
ATOM 2245 O O . ASN A 1 287 ? -59.169 -13.168 19.093 1.00 43.38 287 ASN A O 1
ATOM 2249 N N . ASN A 1 288 ? -58.052 -11.236 19.205 1.00 37.81 288 ASN A N 1
ATOM 2250 C CA . ASN A 1 288 ? -58.300 -10.896 17.798 1.00 37.81 288 ASN A CA 1
ATOM 2251 C C . ASN A 1 288 ? -57.027 -10.382 17.085 1.00 37.81 288 ASN A C 1
ATOM 2253 O O . ASN A 1 288 ? -56.738 -9.190 17.107 1.00 37.81 288 ASN A O 1
ATOM 2257 N N . GLN A 1 289 ? -56.377 -11.329 16.376 1.00 35.38 289 GLN A N 1
ATOM 2258 C CA . GLN A 1 289 ? -55.392 -11.221 15.265 1.00 35.38 289 GLN A CA 1
ATOM 2259 C C . GLN A 1 289 ? -53.912 -10.871 15.579 1.00 35.38 289 GLN A C 1
ATOM 2261 O O . GLN A 1 289 ? -53.663 -10.028 16.431 1.00 35.38 289 GLN A O 1
ATOM 2266 N N . PRO A 1 290 ? -52.913 -11.328 14.773 1.00 41.97 290 PRO A N 1
ATOM 2267 C CA . PRO A 1 290 ? -52.736 -12.596 14.048 1.00 41.97 290 PRO A CA 1
ATOM 2268 C C . PRO A 1 290 ? -51.410 -13.314 14.434 1.00 41.97 290 PRO A C 1
ATOM 2270 O O . PRO A 1 290 ? -50.316 -12.756 14.364 1.00 41.97 290 PRO A O 1
ATOM 2273 N N . GLN A 1 291 ? -51.490 -14.605 14.755 1.00 43.78 291 GLN A N 1
ATOM 2274 C CA . GLN A 1 291 ? -50.428 -15.427 15.364 1.00 43.78 291 GLN A CA 1
ATOM 2275 C C . GLN A 1 291 ? -49.297 -15.890 14.415 1.00 43.78 291 GLN A C 1
ATOM 2277 O O . GLN A 1 291 ? -48.642 -16.888 14.673 1.00 43.78 291 GLN A O 1
ATOM 2282 N N . GLN A 1 292 ? -49.050 -15.188 13.306 1.00 46.72 292 GLN A N 1
ATOM 2283 C CA . GLN A 1 292 ? -48.059 -15.597 12.293 1.00 46.72 292 GLN A CA 1
ATOM 2284 C C . GLN A 1 292 ? -46.853 -14.644 12.190 1.00 46.72 292 GLN A C 1
ATOM 2286 O O . GLN A 1 292 ? -45.838 -14.989 11.587 1.00 46.72 292 GLN A O 1
ATOM 2291 N N . ALA A 1 293 ? -46.938 -13.453 12.796 1.00 50.03 293 ALA A N 1
ATOM 2292 C CA . ALA A 1 293 ? -45.861 -12.460 12.783 1.00 50.03 293 ALA A CA 1
ATOM 2293 C C . ALA A 1 293 ? -44.817 -12.674 13.900 1.00 50.03 293 ALA A C 1
ATOM 2295 O O . ALA A 1 293 ? -43.640 -12.375 13.690 1.00 50.03 293 ALA A O 1
ATOM 2296 N N . ASP A 1 294 ? -45.222 -13.231 15.048 1.00 60.44 294 ASP A N 1
ATOM 2297 C CA . ASP A 1 294 ? -44.338 -13.416 16.209 1.00 60.44 294 ASP A CA 1
ATOM 2298 C C . ASP A 1 294 ? -43.344 -14.574 16.028 1.00 60.44 294 ASP A C 1
ATOM 2300 O O . ASP A 1 294 ? -42.162 -14.428 16.341 1.00 60.44 294 ASP A O 1
ATOM 2304 N N . ASP A 1 295 ? -43.758 -15.688 15.416 1.00 66.44 295 ASP A N 1
ATOM 2305 C CA . ASP A 1 295 ? -42.864 -16.834 15.183 1.00 66.44 295 ASP A CA 1
ATOM 2306 C C . ASP A 1 295 ? -41.715 -16.491 14.219 1.00 66.44 295 ASP A C 1
ATOM 2308 O O . ASP A 1 295 ? -40.573 -16.921 14.410 1.00 66.44 295 ASP A O 1
ATOM 2312 N N . MET A 1 296 ? -41.975 -15.635 13.225 1.00 68.69 296 MET A N 1
ATOM 2313 C CA . MET A 1 296 ? -40.949 -15.147 12.297 1.00 68.69 296 MET A CA 1
ATOM 2314 C C . MET A 1 296 ? -39.980 -14.165 12.974 1.00 68.69 296 MET A C 1
ATOM 2316 O O . MET A 1 296 ? -38.783 -14.162 12.671 1.00 68.69 296 MET A O 1
ATOM 2320 N N . ALA A 1 297 ? -40.464 -13.351 13.918 1.00 78.25 297 ALA A N 1
ATOM 2321 C CA . ALA A 1 297 ? -39.624 -12.452 14.707 1.00 78.25 297 ALA A CA 1
ATOM 2322 C C . ALA A 1 297 ? -38.699 -13.234 15.657 1.00 78.25 297 ALA A C 1
ATOM 2324 O O . ALA A 1 297 ? -37.497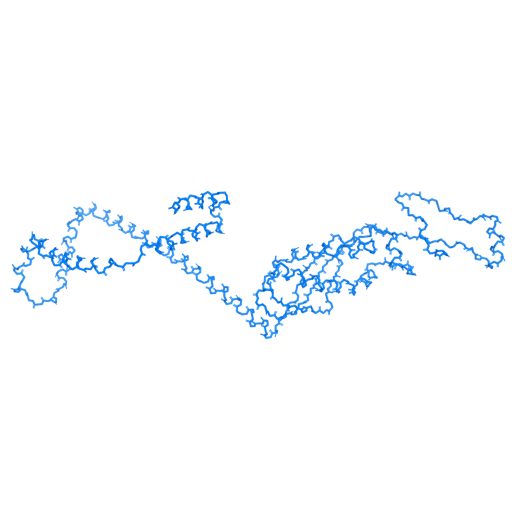 -12.959 15.727 1.00 78.25 297 ALA A O 1
ATOM 2325 N N . VAL A 1 298 ? -39.227 -14.269 16.317 1.00 78.94 298 VAL A N 1
ATOM 2326 C CA . VAL A 1 298 ? -38.456 -15.180 17.178 1.00 78.94 298 VAL A CA 1
ATOM 2327 C C . VAL A 1 298 ? -37.427 -15.970 16.366 1.00 78.94 298 VAL A C 1
ATOM 2329 O O . VAL A 1 298 ? -36.293 -16.157 16.814 1.00 78.94 298 VAL A O 1
ATOM 2332 N N . PHE A 1 299 ? -37.772 -16.401 15.153 1.00 83.12 299 PHE A N 1
ATOM 2333 C CA . PHE A 1 299 ? -36.832 -17.057 14.247 1.00 83.12 299 PHE A CA 1
ATOM 2334 C C . PHE A 1 299 ? -35.690 -16.143 13.812 1.00 83.12 299 PHE A C 1
ATOM 2336 O O . PHE A 1 299 ? -34.523 -16.535 13.890 1.00 83.12 299 PHE A O 1
ATOM 2343 N N . LYS A 1 300 ? -36.012 -14.913 13.400 1.00 82.56 300 LYS A N 1
ATOM 2344 C CA . LYS A 1 300 ? -35.014 -13.922 12.994 1.00 82.56 300 LYS A CA 1
ATOM 2345 C C . LYS A 1 300 ? -34.020 -13.655 14.126 1.00 82.56 300 LYS A C 1
ATOM 2347 O O . LYS A 1 300 ? -32.817 -13.733 13.904 1.00 82.56 300 LYS A O 1
ATOM 2352 N N . ALA A 1 301 ? -34.511 -13.502 15.357 1.00 84.75 301 ALA A N 1
ATOM 2353 C CA . ALA A 1 301 ? -33.663 -13.342 16.536 1.00 84.75 301 ALA A CA 1
ATOM 2354 C C . ALA A 1 301 ? -32.730 -14.548 16.785 1.00 84.75 301 ALA A C 1
ATOM 2356 O O . ALA A 1 301 ? -31.581 -14.374 17.196 1.00 84.75 301 ALA A O 1
ATOM 2357 N N . LYS A 1 302 ? -33.187 -15.782 16.518 1.00 83.69 302 LYS A N 1
ATOM 2358 C CA . LYS A 1 302 ? -32.353 -16.993 16.640 1.00 83.69 302 LYS A CA 1
ATOM 2359 C C . LYS A 1 302 ? -31.278 -17.082 15.548 1.00 83.69 302 LYS A C 1
ATOM 2361 O O . LYS A 1 302 ? -30.158 -17.488 15.857 1.00 83.69 302 LYS A O 1
ATOM 2366 N N . ILE A 1 303 ? -31.578 -16.677 14.311 1.00 87.56 303 ILE A N 1
ATOM 2367 C CA . ILE A 1 303 ? -30.578 -16.590 13.230 1.00 87.56 303 ILE A CA 1
ATOM 2368 C C . ILE A 1 303 ? -29.539 -15.506 13.517 1.00 87.56 303 ILE A C 1
ATOM 2370 O O . ILE A 1 303 ? -28.343 -15.755 13.347 1.00 87.56 303 ILE A O 1
ATOM 2374 N N . ASP A 1 304 ? -29.967 -14.338 13.989 1.00 86.19 304 ASP A N 1
ATOM 2375 C CA . ASP A 1 304 ? -29.060 -13.236 14.317 1.00 86.19 304 ASP A CA 1
ATOM 2376 C C . ASP A 1 304 ? -28.087 -13.662 15.430 1.00 86.19 304 ASP A C 1
ATOM 2378 O O . ASP A 1 304 ? -26.878 -13.456 15.321 1.00 86.19 304 ASP A O 1
ATOM 2382 N N . LYS A 1 305 ? -28.576 -14.389 16.444 1.00 85.88 305 LYS A N 1
ATOM 2383 C CA . LYS A 1 305 ? -27.741 -14.952 17.515 1.00 85.88 305 LYS A CA 1
ATOM 2384 C C . LYS A 1 305 ? -26.734 -15.997 17.015 1.00 85.88 305 LYS A C 1
ATOM 2386 O O . LYS A 1 305 ? -25.580 -15.964 17.437 1.00 85.88 305 LYS A O 1
ATOM 2391 N N . LEU A 1 306 ? -27.135 -16.903 16.118 1.00 84.31 306 LEU A N 1
ATOM 2392 C CA . LEU A 1 306 ? -26.217 -17.875 15.499 1.00 84.31 306 LEU A CA 1
ATOM 2393 C C . LEU A 1 306 ? -25.132 -17.177 14.668 1.00 84.31 306 LEU A C 1
ATOM 2395 O O . LEU A 1 306 ? -23.976 -17.596 14.682 1.00 84.31 306 LEU A O 1
ATOM 2399 N N . THR A 1 307 ? -25.495 -16.100 13.971 1.00 85.50 307 THR A N 1
ATOM 2400 C CA . THR A 1 307 ? -24.566 -15.308 13.153 1.00 85.50 307 THR A CA 1
ATOM 2401 C C . THR A 1 307 ? -23.554 -14.581 14.037 1.00 85.50 307 THR A C 1
ATOM 2403 O O . THR A 1 307 ? -22.356 -14.669 13.786 1.00 85.50 307 THR A O 1
ATOM 2406 N N . MET A 1 308 ? -24.003 -13.990 15.148 1.00 85.31 308 MET A N 1
ATOM 2407 C CA . MET A 1 308 ? -23.118 -13.384 16.149 1.00 85.31 308 MET A CA 1
ATOM 2408 C C . MET A 1 308 ? -22.158 -14.398 16.785 1.00 85.31 308 MET A C 1
ATOM 2410 O O . MET A 1 308 ? -20.995 -14.081 17.008 1.00 85.31 308 MET A O 1
ATOM 2414 N N . MET A 1 309 ? -22.608 -15.627 17.063 1.00 80.62 309 MET A N 1
ATOM 2415 C CA . MET A 1 309 ? -21.742 -16.686 17.607 1.00 80.62 309 MET A CA 1
ATOM 2416 C C . MET A 1 309 ? -20.670 -17.137 16.608 1.00 80.62 309 MET A C 1
ATOM 2418 O O . MET A 1 309 ? -19.543 -17.427 17.010 1.00 80.62 309 MET A O 1
ATOM 2422 N N . LYS A 1 310 ? -20.995 -17.148 15.310 1.00 85.38 310 LYS A N 1
ATOM 2423 C CA . LYS A 1 310 ? -20.023 -17.387 14.240 1.00 85.38 310 LYS A CA 1
ATOM 2424 C C . LYS A 1 310 ? -19.002 -16.248 14.145 1.00 85.38 310 LYS A C 1
ATOM 2426 O O . LYS A 1 310 ? -17.804 -16.505 14.113 1.00 85.38 310 LYS A O 1
ATOM 2431 N N . GLU A 1 311 ? -19.460 -14.998 14.133 1.00 83.50 311 GLU A N 1
ATOM 2432 C CA . GLU A 1 311 ? -18.590 -13.812 14.067 1.00 83.50 311 GLU A CA 1
ATOM 2433 C C . GLU A 1 311 ? -17.687 -13.673 15.301 1.00 83.50 311 GLU A C 1
ATOM 2435 O O . GLU A 1 311 ? -16.552 -13.217 15.191 1.00 83.50 311 GLU A O 1
ATOM 2440 N N . ALA A 1 312 ? -18.157 -14.125 16.466 1.00 84.19 312 ALA A N 1
ATOM 2441 C CA . ALA A 1 312 ? -17.379 -14.189 17.700 1.00 84.19 312 ALA A CA 1
ATOM 2442 C C . ALA A 1 312 ? -16.381 -15.366 17.749 1.00 84.19 312 ALA A C 1
ATOM 2444 O O . ALA A 1 312 ? -15.696 -15.533 18.757 1.00 84.19 312 ALA A O 1
ATOM 2445 N N . GLY A 1 313 ? -16.310 -16.202 16.705 1.00 84.00 313 GLY A N 1
ATOM 2446 C CA . GLY A 1 313 ? -15.417 -17.364 16.642 1.00 84.00 313 GLY A CA 1
ATOM 2447 C C . GLY A 1 313 ? -15.799 -18.510 17.586 1.00 84.00 313 GLY A C 1
ATOM 2448 O O . GLY A 1 313 ? -14.978 -19.386 17.839 1.00 84.00 313 GLY A O 1
ATOM 2449 N N . MET A 1 314 ? -17.026 -18.512 18.121 1.00 79.44 314 MET A N 1
ATOM 2450 C CA . MET A 1 314 ? -17.526 -19.556 19.028 1.00 79.44 314 MET A CA 1
ATOM 2451 C C . MET A 1 314 ? -18.070 -20.786 18.288 1.00 79.44 314 MET A C 1
ATOM 2453 O O . MET A 1 314 ? -18.317 -21.809 18.918 1.00 79.44 314 MET A O 1
ATOM 2457 N N . LEU A 1 315 ? -18.284 -20.679 16.973 1.00 82.19 315 LEU A N 1
ATOM 2458 C CA . LEU A 1 315 ? -18.772 -21.752 16.106 1.00 82.19 315 LEU A CA 1
ATOM 2459 C C . LEU A 1 315 ? -17.884 -21.863 14.870 1.00 82.19 315 LEU A C 1
ATOM 2461 O O . LEU A 1 315 ? -17.542 -20.854 14.248 1.00 82.19 315 LEU A O 1
ATOM 2465 N N . THR A 1 316 ? -17.570 -23.091 14.476 1.00 85.81 316 THR A N 1
ATOM 2466 C CA . THR A 1 316 ? -16.960 -23.374 13.173 1.00 85.81 316 THR A CA 1
ATOM 2467 C C . THR A 1 316 ? -17.983 -23.214 12.039 1.00 85.81 316 THR A C 1
ATOM 2469 O O . THR A 1 316 ? -19.199 -23.252 12.255 1.00 85.81 316 THR A O 1
ATOM 2472 N N . ASP A 1 317 ? -17.507 -23.049 10.799 1.00 83.56 317 ASP A N 1
ATOM 2473 C CA . ASP A 1 317 ? -18.382 -22.934 9.620 1.00 83.56 317 ASP A CA 1
ATOM 2474 C C . ASP A 1 317 ? -19.317 -24.146 9.454 1.00 83.56 317 ASP A C 1
ATOM 2476 O O . ASP A 1 317 ? -20.464 -24.002 9.024 1.00 83.56 317 ASP A O 1
ATOM 2480 N N . GLU A 1 318 ? -18.847 -25.337 9.823 1.00 86.12 318 GLU A N 1
ATOM 2481 C CA . GLU A 1 318 ? -19.601 -26.587 9.727 1.00 86.12 318 GLU A CA 1
ATOM 2482 C C . GLU A 1 318 ? -20.706 -26.678 10.794 1.00 86.12 318 GLU A C 1
ATOM 2484 O O . GLU A 1 318 ? -21.857 -26.994 10.479 1.00 86.12 318 GLU A O 1
ATOM 2489 N N . GLU A 1 319 ? -20.405 -26.304 12.042 1.00 84.19 319 GLU A N 1
ATOM 2490 C CA . GLU A 1 319 ? -21.380 -26.260 13.141 1.00 84.19 319 GLU A CA 1
ATOM 2491 C C . GLU A 1 319 ? -22.476 -25.219 12.894 1.00 84.19 319 GLU A C 1
ATOM 2493 O O . GLU A 1 319 ? -23.660 -25.494 13.109 1.00 84.19 319 GLU A O 1
ATOM 2498 N N . PHE A 1 320 ? -22.108 -24.044 12.377 1.00 90.06 320 PHE A N 1
ATOM 2499 C CA . PHE A 1 320 ? -23.068 -23.008 12.003 1.00 90.06 320 PHE A CA 1
ATOM 2500 C C . PHE A 1 320 ? -24.038 -23.497 10.921 1.00 90.06 320 PHE A C 1
ATOM 2502 O O . PHE A 1 320 ? -25.249 -23.297 11.037 1.00 90.06 320 PHE A O 1
ATOM 2509 N N . ASN A 1 321 ? -23.531 -24.168 9.883 1.00 88.25 321 ASN A N 1
ATOM 2510 C CA . ASN A 1 321 ? -24.365 -24.682 8.798 1.00 88.25 321 ASN A CA 1
ATOM 2511 C C . ASN A 1 321 ? -25.326 -25.781 9.281 1.0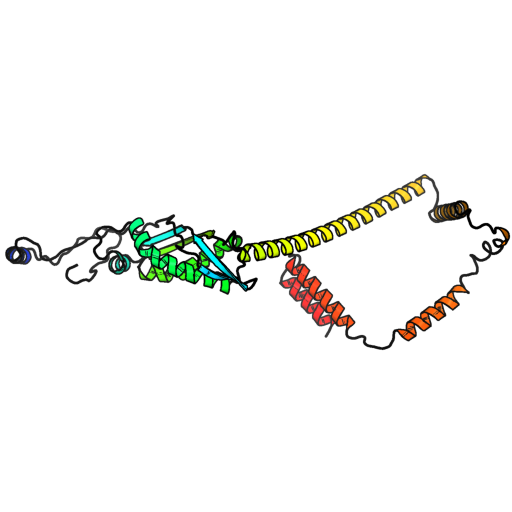0 88.25 321 ASN A C 1
ATOM 2513 O O . ASN A 1 321 ? -26.501 -25.772 8.901 1.00 88.25 321 ASN A O 1
ATOM 2517 N N . ASN A 1 322 ? -24.875 -26.672 10.168 1.00 90.81 322 ASN A N 1
ATOM 2518 C CA . ASN A 1 322 ? -25.724 -27.701 10.772 1.00 90.81 322 ASN A CA 1
ATOM 2519 C C . ASN A 1 322 ? -26.838 -27.097 11.643 1.00 90.81 322 ASN A C 1
ATOM 2521 O O . ASN A 1 322 ? -28.011 -27.435 11.466 1.00 90.81 322 ASN A O 1
ATOM 2525 N N . LEU A 1 323 ? -26.506 -26.151 12.526 1.00 87.00 323 LEU A N 1
ATOM 2526 C CA . LEU A 1 323 ? -27.484 -25.481 13.393 1.00 87.00 323 LEU A CA 1
ATOM 2527 C C . LEU A 1 323 ? -28.478 -24.630 12.595 1.00 87.00 323 LEU A C 1
ATOM 2529 O O . LEU A 1 323 ? -29.674 -24.641 12.884 1.00 87.00 323 LEU A O 1
ATOM 2533 N N . LYS A 1 324 ? -28.016 -23.943 11.545 1.00 86.94 324 LYS A N 1
ATOM 2534 C CA . LYS A 1 324 ? -28.883 -23.204 10.619 1.00 86.94 324 LYS A CA 1
ATOM 2535 C C . LYS A 1 324 ? -29.864 -24.133 9.902 1.00 86.94 324 LYS A C 1
ATOM 2537 O O . LYS A 1 324 ? -31.032 -23.784 9.758 1.00 86.94 324 LYS A O 1
ATOM 2542 N N . THR A 1 325 ? -29.411 -25.314 9.487 1.00 87.81 325 THR A N 1
ATOM 2543 C CA . THR A 1 325 ? -30.259 -26.312 8.819 1.00 87.81 325 THR A CA 1
ATOM 2544 C C . THR A 1 325 ? -31.328 -26.859 9.765 1.00 87.81 325 THR A C 1
ATOM 2546 O O . THR A 1 325 ? -32.495 -26.931 9.390 1.00 87.81 325 THR A O 1
ATOM 2549 N N . GLN A 1 326 ? -30.968 -27.156 11.018 1.00 85.44 326 GLN A N 1
ATOM 2550 C CA . GLN A 1 326 ? -31.927 -27.567 12.051 1.00 85.44 326 GLN A CA 1
ATOM 2551 C C . GLN A 1 326 ? -32.950 -26.470 12.369 1.00 85.44 326 GLN A C 1
ATOM 2553 O O . GLN A 1 326 ? -34.136 -26.752 12.524 1.00 85.44 326 GLN A O 1
ATOM 2558 N N . LEU A 1 327 ? -32.510 -25.210 12.428 1.00 84.25 327 LEU A N 1
ATOM 2559 C CA . LEU A 1 327 ? -33.393 -24.076 12.681 1.00 84.25 327 LEU A CA 1
ATOM 2560 C C . LEU A 1 327 ? -34.376 -23.855 11.518 1.00 84.25 327 LEU A C 1
ATOM 2562 O O . LEU A 1 327 ? -35.554 -23.608 11.755 1.00 84.25 327 LEU A O 1
ATOM 2566 N N . LEU A 1 328 ? -33.920 -23.991 10.269 1.00 82.00 328 LEU A N 1
ATOM 2567 C CA . LEU A 1 328 ? -34.778 -23.914 9.079 1.00 82.00 328 LEU A CA 1
ATOM 2568 C C . LEU A 1 328 ? -35.800 -25.058 9.031 1.00 82.00 328 LEU A C 1
ATOM 2570 O O . LEU A 1 328 ? -36.954 -24.828 8.683 1.00 82.00 328 LEU A O 1
ATOM 2574 N N . ALA A 1 329 ? -35.400 -26.264 9.436 1.00 82.69 329 ALA A N 1
ATOM 2575 C CA . ALA A 1 329 ? -36.291 -27.419 9.528 1.00 82.69 329 ALA A CA 1
ATOM 2576 C C . ALA A 1 329 ? -37.363 -27.283 10.625 1.00 82.69 329 ALA A C 1
ATOM 2578 O O . ALA A 1 329 ? -38.348 -28.004 10.592 1.00 82.69 329 ALA A O 1
ATOM 2579 N N . SER A 1 330 ? -37.195 -26.371 11.590 1.00 73.81 330 SER A N 1
ATOM 2580 C CA . SER A 1 330 ? -38.196 -26.123 12.640 1.00 73.81 330 SER A CA 1
ATOM 2581 C C . SER A 1 330 ? -39.356 -25.210 12.212 1.00 73.81 330 SER A C 1
ATOM 2583 O O . SER A 1 330 ? -40.256 -24.969 13.012 1.00 73.81 330 SER A O 1
ATOM 2585 N N . ILE A 1 331 ? -39.325 -24.687 10.979 1.00 69.19 331 ILE A N 1
ATOM 2586 C CA . ILE A 1 331 ? -40.301 -23.714 10.445 1.00 69.19 331 ILE A CA 1
ATOM 2587 C C . ILE A 1 331 ? -41.039 -24.216 9.201 1.00 69.19 331 ILE A C 1
ATOM 2589 O O . ILE A 1 331 ? -42.118 -23.707 8.896 1.00 69.19 331 ILE A O 1
ATOM 2593 N N . LEU A 1 332 ? -40.460 -25.182 8.484 1.00 54.69 332 LEU A N 1
ATOM 2594 C CA . LEU A 1 332 ? -41.060 -25.848 7.322 1.00 54.69 332 LEU A CA 1
ATOM 2595 C C . LEU A 1 332 ? -41.863 -27.078 7.751 1.00 54.69 332 LEU A C 1
ATOM 2597 O O . LEU A 1 332 ? -42.933 -27.299 7.146 1.00 54.69 332 LEU A O 1
#

Secondary structure (DSSP, 8-state):
--SS-------SS------S--TTTHHHHTTTTTT--S----------S-EEEEEEE-SSPEEEE-TTT--EEEEEEEEEEEEEE--HHHHIIIIITT-S---HHHHHHHHHHHHHHHHHHHHHHHHHHTT--TTTGGGGHHHHHHHHHHHHHHHHHTTTEEEEEEEEEEEE--TT-HHHHHHHHHHHHHHHHHHHHHHHHHHHHHHHHHHHHHHHHHHHHHHHHHHHHT--HHHHHHHHHHHHHHH------TTSTTTTSSSTTTTTTHHHHHHHHHHHHHHHTS-SS-TTHHHHHHHHHHHHHHHHHHHTTSS-HHHHHHHHHHHHHTT-

Foldseek 3Di:
DVVLDPDDDDDPDDDDDDDPCPVVVQVVVCVVVVNDRPDDDDDDDFDQDKDWFQKAWAPFWAWDQQLPPRDIFTKIWIDIWIKGQQPPRLLCSPPCVPPPDDDSVSVCVVCHVVLNVLCSVLLNVCCNVVSPGPLCVQVCQVVSQVSSLVVCQVVVVSSRMGGPGGGTPDMGGPPPDPVVVVVVVVVVVVVVVVVVVVVVVVVVVVVVVVVVVVVVVVVVVVVVVCVVVVDDPVVVVVVVVVVVVVVPPPDPDPPVCVVVVVCVVPVPPPVCVVVVVVVVVVVVVPPDDDDPVVVVVVLVVVLVVLVVCVVVVVDDPVRSVVVVVVSVVVVD

Radius of gyration: 43.48 Å; chains: 1; bounding box: 108×48×114 Å

pLDDT: mean 80.1, std 18.22, range [34.94, 98.25]